Protein AF-A0A9P8LGJ1-F1 (afdb_monomer_lite)

Structure (mmCIF, N/CA/C/O backbone):
data_AF-A0A9P8LGJ1-F1
#
_entry.id   AF-A0A9P8LGJ1-F1
#
loop_
_atom_site.group_PDB
_atom_site.id
_atom_site.type_symbol
_atom_site.label_atom_id
_atom_site.label_alt_id
_atom_site.label_comp_id
_atom_site.label_asym_id
_atom_site.label_entity_id
_atom_site.label_seq_id
_atom_site.pdbx_PDB_ins_code
_atom_site.Cartn_x
_atom_site.Cartn_y
_atom_site.Cartn_z
_atom_site.occupancy
_atom_site.B_iso_or_equiv
_atom_site.auth_seq_id
_atom_site.auth_comp_id
_atom_site.auth_asym_id
_atom_site.auth_atom_id
_atom_site.pdbx_PDB_model_num
ATOM 1 N N . MET A 1 1 ? -32.729 11.083 43.109 1.00 56.16 1 MET A N 1
ATOM 2 C CA . MET A 1 1 ? -32.503 12.113 44.144 1.00 56.16 1 MET A CA 1
ATOM 3 C C . MET A 1 1 ? -31.009 12.171 44.414 1.00 56.16 1 MET A C 1
ATOM 5 O O . MET A 1 1 ? -30.389 11.115 44.307 1.00 56.16 1 MET A O 1
ATOM 9 N N . PRO A 1 2 ? -30.418 13.355 44.645 1.00 62.69 2 PRO A N 1
ATOM 10 C CA . PRO A 1 2 ? -29.043 13.427 45.129 1.00 62.69 2 PRO A CA 1
ATOM 11 C C . PRO A 1 2 ? -28.948 12.676 46.472 1.00 62.69 2 PRO A C 1
ATOM 13 O O . PRO A 1 2 ? -29.918 12.701 47.227 1.00 62.69 2 PRO A O 1
ATOM 16 N N . PRO A 1 3 ? -27.856 11.944 46.727 1.00 67.88 3 PRO A N 1
ATOM 17 C CA . PRO A 1 3 ? -27.675 11.202 47.971 1.00 67.88 3 PRO A CA 1
ATOM 18 C C . PRO A 1 3 ? -27.427 12.154 49.147 1.00 67.88 3 PRO A C 1
ATOM 20 O O . PRO A 1 3 ? -26.804 13.198 48.972 1.00 67.88 3 PRO A O 1
ATOM 23 N N . ASP A 1 4 ? -27.859 11.754 50.343 1.00 67.69 4 ASP A N 1
ATOM 24 C CA . ASP A 1 4 ? -27.728 12.561 51.568 1.00 67.69 4 ASP A CA 1
ATOM 25 C C . ASP A 1 4 ? -26.281 12.648 52.094 1.00 67.69 4 ASP A C 1
ATOM 27 O O . ASP A 1 4 ? -25.963 13.516 52.902 1.00 67.69 4 ASP A O 1
ATOM 31 N N . ALA A 1 5 ? -25.385 11.768 51.629 1.00 66.06 5 ALA A N 1
ATOM 32 C CA . ALA A 1 5 ? -23.971 11.756 51.995 1.00 66.06 5 ALA A CA 1
ATOM 33 C C . ALA A 1 5 ? -23.078 11.557 50.761 1.00 66.06 5 ALA A C 1
ATOM 35 O O . ALA A 1 5 ? -23.290 10.644 49.954 1.00 66.06 5 ALA A O 1
ATOM 36 N N . PHE A 1 6 ? -22.050 12.396 50.624 1.00 67.62 6 PHE A N 1
ATOM 37 C CA . PHE A 1 6 ? -21.051 12.269 49.568 1.00 67.62 6 PHE A CA 1
ATOM 38 C C . PHE A 1 6 ? -19.972 11.258 49.961 1.00 67.62 6 PHE A C 1
ATOM 40 O O . PHE A 1 6 ? -19.370 11.355 51.028 1.00 67.62 6 PHE A O 1
ATOM 47 N N . ASN A 1 7 ? -19.706 10.293 49.079 1.00 69.88 7 ASN A N 1
ATOM 48 C CA . ASN A 1 7 ? -18.608 9.347 49.232 1.00 69.88 7 ASN A CA 1
ATOM 49 C C . ASN A 1 7 ? -17.509 9.699 48.213 1.00 69.88 7 ASN A C 1
ATOM 51 O O . ASN A 1 7 ? -17.777 9.617 47.016 1.00 69.88 7 ASN A O 1
ATOM 55 N N . PRO A 1 8 ? -16.276 10.027 48.641 1.00 66.12 8 PRO A N 1
ATOM 56 C CA . PRO A 1 8 ? -15.195 10.422 47.734 1.00 66.12 8 PRO A CA 1
ATOM 57 C C . PRO A 1 8 ? -14.744 9.318 46.760 1.00 66.12 8 PRO A C 1
ATOM 59 O O . PRO A 1 8 ? -14.075 9.619 45.776 1.00 66.12 8 PRO A O 1
ATOM 62 N N . PHE A 1 9 ? -15.128 8.056 46.988 1.00 69.00 9 PHE A N 1
ATOM 63 C CA . PHE A 1 9 ? -14.873 6.937 46.072 1.00 69.00 9 PHE A CA 1
ATOM 64 C C . PHE A 1 9 ? -16.001 6.696 45.055 1.00 69.00 9 PHE A C 1
ATOM 66 O O . PHE A 1 9 ? -15.834 5.882 44.149 1.00 69.00 9 PHE A O 1
ATOM 73 N N . HIS A 1 10 ? -17.142 7.387 45.176 1.00 71.44 10 HIS A N 1
ATOM 74 C CA . HIS A 1 10 ? -18.299 7.206 44.299 1.00 71.44 10 HIS A CA 1
ATOM 75 C C . HIS A 1 10 ? -18.795 8.541 43.739 1.00 71.44 10 HIS A C 1
ATOM 77 O O . HIS A 1 10 ? -19.281 9.404 44.465 1.00 71.44 10 HIS A O 1
ATOM 83 N N . PHE A 1 11 ? -18.752 8.679 42.414 1.00 71.62 11 PHE A N 1
ATOM 84 C CA . PHE A 1 11 ? -19.342 9.823 41.727 1.00 71.62 11 PHE A CA 1
ATOM 85 C C . PHE A 1 11 ? -20.810 9.566 41.396 1.00 71.62 11 PHE A C 1
ATOM 87 O O . PHE A 1 11 ? -21.150 8.593 40.724 1.00 71.62 11 PHE A O 1
ATOM 94 N N . TYR A 1 12 ? -21.676 10.487 41.815 1.00 78.06 12 TYR A N 1
ATOM 95 C CA . TYR A 1 12 ? -23.086 10.473 41.448 1.00 78.06 12 TYR A CA 1
ATOM 96 C C . TYR A 1 12 ? -23.311 11.367 40.234 1.00 78.06 12 TYR A C 1
ATOM 98 O O . TYR A 1 12 ? -23.236 12.596 40.316 1.00 78.06 12 TYR A O 1
ATOM 106 N N . VAL A 1 13 ? -23.591 10.726 39.102 1.00 79.75 13 VAL A N 1
ATOM 107 C CA . VAL A 1 13 ? -23.851 11.381 37.820 1.00 79.75 13 VAL A CA 1
ATOM 108 C C . VAL A 1 13 ? -25.313 11.180 37.449 1.00 79.75 13 VAL A C 1
ATOM 110 O O . VAL A 1 13 ? -25.813 10.057 37.458 1.00 79.75 13 VAL A O 1
ATOM 113 N N . TYR A 1 14 ? -26.007 12.263 37.115 1.00 83.56 14 TYR A N 1
ATOM 114 C CA . TYR A 1 14 ? -27.407 12.239 36.717 1.00 83.56 14 TYR A CA 1
ATOM 115 C C . TYR A 1 14 ? -27.602 12.952 35.382 1.00 83.56 14 TYR A C 1
ATOM 117 O O . TYR A 1 14 ? -27.154 14.075 35.155 1.00 83.56 14 TYR A O 1
ATOM 125 N N . THR A 1 15 ? -28.304 12.281 34.477 1.00 81.31 15 THR A N 1
ATOM 126 C CA . THR A 1 15 ? -28.699 12.825 33.179 1.00 81.31 15 THR A CA 1
ATOM 127 C C . THR A 1 15 ? -30.156 13.263 33.256 1.00 81.31 15 THR A C 1
ATOM 129 O O . THR A 1 15 ? -31.036 12.441 33.509 1.00 81.31 15 THR A O 1
ATOM 132 N N . LYS A 1 16 ? -30.429 14.552 33.046 1.00 82.12 16 LYS A N 1
ATOM 133 C CA . LYS A 1 16 ? -31.798 15.073 32.904 1.00 82.12 16 LYS A CA 1
ATOM 134 C C . LYS A 1 16 ? -32.136 15.175 31.421 1.00 82.12 16 LYS A C 1
ATOM 136 O O . LYS A 1 16 ? -31.328 15.698 30.668 1.00 82.12 16 LYS A O 1
ATOM 141 N N . LEU A 1 17 ? -33.339 14.758 31.020 1.00 79.50 17 LEU A N 1
ATOM 142 C CA . LEU A 1 17 ? -33.816 14.871 29.629 1.00 79.50 17 LEU A CA 1
ATOM 143 C C . LEU A 1 17 ? -33.785 16.311 29.084 1.00 79.50 17 LEU A C 1
ATOM 145 O O . LEU A 1 17 ? -33.636 16.503 27.884 1.00 79.50 17 LEU A O 1
ATOM 149 N N . SER A 1 18 ? -33.905 17.315 29.957 1.00 82.56 18 SER A N 1
ATOM 150 C CA . SER A 1 18 ? -33.848 18.735 29.593 1.00 82.56 18 SER A CA 1
ATOM 151 C C . SER A 1 18 ? -32.430 19.298 29.451 1.00 82.56 18 SER A C 1
ATOM 153 O O . SER A 1 18 ? -32.269 20.405 28.944 1.00 82.56 18 SER A O 1
ATOM 155 N N . SER A 1 19 ? -31.401 18.575 29.904 1.00 80.94 19 SER A N 1
ATOM 156 C CA . SER A 1 19 ? -30.010 19.035 29.888 1.00 80.94 19 SER A CA 1
ATOM 157 C C . SER A 1 19 ? -29.203 18.260 28.856 1.00 80.94 19 SER A C 1
ATOM 159 O O . SER A 1 19 ? -29.208 17.032 28.843 1.00 80.94 19 SER A O 1
ATOM 161 N N . ARG A 1 20 ? -28.438 18.980 28.031 1.00 79.81 20 ARG A N 1
ATOM 162 C CA . ARG A 1 20 ? -27.511 18.377 27.061 1.00 79.81 20 ARG A CA 1
ATOM 163 C C . ARG A 1 20 ? -26.327 17.668 27.733 1.00 79.81 20 ARG A C 1
ATOM 165 O O . ARG A 1 20 ? -25.768 16.745 27.152 1.00 79.81 20 ARG A O 1
ATOM 172 N N . PHE A 1 21 ? -25.947 18.093 28.938 1.00 81.25 21 PHE A N 1
ATOM 173 C CA . PHE A 1 21 ? -24.778 17.583 29.655 1.00 81.25 21 PHE A CA 1
ATOM 174 C C . PHE A 1 21 ? -25.169 16.829 30.933 1.00 81.25 21 PHE A C 1
ATOM 176 O O . PHE A 1 21 ? -26.169 17.192 31.572 1.00 81.25 21 PHE A O 1
ATOM 183 N N . PRO A 1 22 ? -24.390 15.799 31.323 1.00 82.06 22 PRO A N 1
ATOM 184 C CA . PRO A 1 22 ? -24.569 15.131 32.604 1.00 82.06 22 PRO A CA 1
ATOM 185 C C . PRO A 1 22 ? -24.283 16.108 33.748 1.00 82.06 22 PRO A C 1
ATOM 187 O O . PRO A 1 22 ? -23.350 16.905 33.681 1.00 82.06 22 PRO A O 1
ATOM 190 N N . GLN A 1 23 ? -25.090 16.041 34.801 1.00 82.81 23 GLN A N 1
ATOM 191 C CA . GLN A 1 23 ? -24.879 16.803 36.026 1.00 82.81 23 GLN A CA 1
ATOM 192 C C . GLN A 1 23 ? -24.204 15.891 37.055 1.00 82.81 23 GLN A C 1
ATOM 194 O O . GLN A 1 23 ? -24.571 14.724 37.196 1.00 82.81 23 GLN A O 1
ATOM 199 N N . ILE A 1 24 ? -23.194 16.412 37.748 1.00 79.94 24 ILE A N 1
ATOM 200 C CA . ILE A 1 24 ? -22.445 15.686 38.778 1.00 79.94 24 ILE A CA 1
ATOM 201 C C . ILE A 1 24 ? -22.765 16.329 40.118 1.00 79.94 24 ILE A C 1
ATOM 203 O O . ILE A 1 24 ? -22.810 17.552 40.231 1.00 79.94 24 ILE A O 1
ATOM 207 N N . TYR A 1 25 ? -23.023 15.506 41.127 1.00 80.31 25 TYR A N 1
ATOM 208 C CA . TYR A 1 25 ? -23.188 15.983 42.491 1.00 80.31 25 TYR A CA 1
ATOM 209 C C . TYR A 1 25 ? -21.811 16.074 43.159 1.00 80.31 25 TYR A C 1
ATOM 211 O O . TYR A 1 25 ? -21.153 15.051 43.343 1.00 80.31 25 TYR A O 1
ATOM 219 N N . CYS A 1 26 ? -21.377 17.291 43.487 1.00 75.12 26 CYS A N 1
ATOM 220 C CA . CYS A 1 26 ? -20.137 17.566 44.211 1.00 75.12 26 CYS A CA 1
ATOM 221 C C . CYS A 1 26 ? -20.425 18.635 45.281 1.00 75.12 26 CYS A C 1
ATOM 223 O O . CYS A 1 26 ? -20.737 19.765 44.904 1.00 75.12 26 CYS A O 1
ATOM 225 N N . PRO A 1 27 ? -20.388 18.299 46.582 1.00 78.06 27 PRO A N 1
ATOM 226 C CA . PRO A 1 27 ? -20.525 19.272 47.665 1.00 78.06 27 PRO A CA 1
ATOM 227 C C . PRO A 1 27 ? -19.324 20.221 47.724 1.00 78.06 27 PRO A C 1
ATOM 229 O O . PRO A 1 27 ? -18.214 19.832 47.358 1.00 78.06 27 PRO A O 1
ATOM 232 N N . GLU A 1 28 ? -19.530 21.436 48.235 1.00 70.25 28 GLU A N 1
ATOM 233 C CA . GLU A 1 28 ? -18.474 22.454 48.372 1.00 70.25 28 GLU A CA 1
ATOM 234 C C . GLU A 1 28 ? -17.380 22.050 49.380 1.00 70.25 28 GLU A C 1
ATOM 236 O O . GLU A 1 28 ? -16.219 22.407 49.200 1.00 70.25 28 GLU A O 1
ATOM 241 N N . ASP A 1 29 ? -17.712 21.211 50.367 1.00 70.56 29 ASP A N 1
ATOM 242 C CA . ASP A 1 29 ? -16.771 20.715 51.386 1.00 70.56 29 ASP A CA 1
ATOM 243 C C . ASP A 1 29 ? -15.794 19.643 50.862 1.00 70.56 29 ASP A C 1
ATOM 245 O O . ASP A 1 29 ? -14.910 19.173 51.584 1.00 70.56 29 ASP A O 1
ATOM 249 N N . CYS A 1 30 ? -15.938 19.213 49.606 1.00 66.12 30 CYS A N 1
ATOM 250 C CA . CYS A 1 30 ? -15.055 18.221 49.005 1.00 66.12 30 CYS A CA 1
ATOM 251 C C . CYS A 1 30 ? -13.851 18.868 48.329 1.00 66.12 30 CYS A C 1
ATOM 253 O O . CYS A 1 30 ? -13.946 19.417 47.235 1.00 66.12 30 CYS A O 1
ATOM 255 N N . ALA A 1 31 ? -12.674 18.687 48.928 1.00 71.50 31 ALA A N 1
ATOM 256 C CA . ALA A 1 31 ? -11.377 19.061 48.361 1.00 71.50 31 ALA A CA 1
ATOM 257 C C . ALA A 1 31 ? -10.931 18.143 47.194 1.00 71.50 31 ALA A C 1
ATOM 259 O O . ALA A 1 31 ? -9.773 17.732 47.120 1.00 71.50 31 ALA A O 1
ATOM 260 N N . VAL A 1 32 ? -11.844 17.779 46.286 1.00 73.19 32 VAL A N 1
ATOM 261 C CA . VAL A 1 32 ? -11.567 16.919 45.126 1.00 73.19 32 VAL A CA 1
ATOM 262 C C . VAL A 1 32 ? -11.715 17.730 43.845 1.00 73.19 32 VAL A C 1
ATOM 264 O O . VAL A 1 32 ? -12.787 18.235 43.528 1.00 73.19 32 VAL A O 1
ATOM 267 N N . THR A 1 33 ? -10.643 17.820 43.060 1.00 77.25 33 THR A N 1
ATOM 268 C CA . THR A 1 33 ? -10.699 18.415 41.721 1.00 77.25 33 THR A CA 1
ATOM 269 C C . THR A 1 33 ? -11.208 17.384 40.717 1.00 77.25 33 THR A C 1
ATOM 271 O O . THR A 1 33 ? -10.538 16.388 40.443 1.00 77.25 33 THR A O 1
ATOM 274 N N . VAL A 1 34 ? -12.387 17.630 40.145 1.00 76.38 34 VAL A N 1
ATOM 275 C CA . VAL A 1 34 ? -13.000 16.765 39.129 1.00 76.38 34 VAL A CA 1
ATOM 276 C C . VAL A 1 34 ? -12.883 17.429 37.763 1.00 76.38 34 VAL A C 1
ATOM 278 O O . VAL A 1 34 ? -13.367 18.540 37.564 1.00 76.38 34 VAL A O 1
ATOM 281 N N . GLN A 1 35 ? -12.275 16.734 36.801 1.00 82.12 35 GLN A N 1
ATOM 282 C CA . GLN A 1 35 ? -12.248 17.156 35.403 1.00 82.12 35 GLN A CA 1
ATOM 283 C C . GLN A 1 35 ? -13.170 16.254 34.586 1.00 82.12 35 GLN A C 1
ATOM 285 O O . GLN A 1 35 ? -12.973 15.041 34.523 1.00 82.12 35 GLN A O 1
ATOM 290 N N . VAL A 1 36 ? -14.171 16.851 33.944 1.00 81.44 36 VAL A N 1
ATOM 291 C CA . VAL A 1 36 ? -15.096 16.135 33.062 1.00 81.44 36 VAL A CA 1
ATOM 292 C C . VAL A 1 36 ? -14.676 16.376 31.624 1.00 81.44 36 VAL A C 1
ATOM 294 O O . VAL A 1 36 ? -14.717 17.505 31.140 1.00 81.44 36 VAL A O 1
ATOM 297 N N . ILE A 1 37 ? -14.286 15.308 30.937 1.00 84.25 37 ILE A N 1
ATOM 298 C CA . ILE A 1 37 ? -13.945 15.354 29.517 1.00 84.25 37 ILE A CA 1
ATOM 299 C C . ILE A 1 37 ? -15.106 14.728 28.754 1.00 84.25 37 ILE A C 1
ATOM 301 O O . ILE A 1 37 ? -15.383 13.537 28.885 1.00 84.25 37 ILE A O 1
ATOM 305 N N . THR A 1 38 ? -15.801 15.549 27.974 1.00 86.19 38 THR A N 1
ATOM 306 C CA . THR A 1 38 ? -16.817 15.071 27.033 1.00 86.19 38 THR A CA 1
ATOM 307 C C . THR A 1 38 ? -16.179 14.896 25.663 1.00 86.19 38 THR A C 1
ATOM 309 O O . THR A 1 38 ? -15.292 15.658 25.284 1.00 86.19 38 THR A O 1
ATOM 312 N N . TYR A 1 39 ? -16.593 13.861 24.940 1.00 88.12 39 TYR A N 1
ATOM 313 C CA . TYR A 1 39 ? -16.067 13.552 23.618 1.00 88.12 39 TYR A CA 1
ATOM 314 C C . TYR A 1 39 ? -17.183 13.039 22.715 1.00 88.12 39 TYR A C 1
ATOM 316 O O . TYR A 1 39 ? -18.109 12.359 23.168 1.00 88.12 39 TYR A O 1
ATOM 324 N N . ASP A 1 40 ? -17.059 13.330 21.424 1.00 89.00 40 ASP A N 1
ATOM 325 C CA . ASP A 1 40 ? -17.870 12.679 20.406 1.00 89.00 40 ASP A CA 1
ATOM 326 C C . ASP A 1 40 ? -17.324 11.276 20.154 1.00 89.00 40 ASP A C 1
ATOM 328 O O . ASP A 1 40 ? -16.117 11.067 20.010 1.00 89.00 40 ASP A O 1
ATOM 332 N N . ARG A 1 41 ? -18.222 10.287 20.137 1.00 89.88 41 ARG A N 1
ATOM 333 C CA . ARG A 1 41 ? -17.834 8.880 20.007 1.00 89.88 41 ARG A CA 1
ATOM 334 C C . ARG A 1 41 ? -17.161 8.653 18.648 1.00 89.88 41 ARG A C 1
ATOM 336 O O . ARG A 1 41 ? -17.805 8.904 17.626 1.00 89.88 41 ARG A O 1
ATOM 343 N N . PRO A 1 42 ? -15.915 8.149 18.615 1.00 90.62 42 PRO A N 1
ATOM 344 C CA . PRO A 1 42 ? -15.220 7.887 17.363 1.00 90.62 42 PRO A CA 1
ATOM 345 C C . PRO A 1 42 ? -15.943 6.793 16.573 1.00 90.62 42 PRO A C 1
ATOM 347 O O . PRO A 1 42 ? -16.347 5.769 17.128 1.00 90.62 42 PRO A O 1
ATOM 350 N N . HIS A 1 43 ? -16.125 7.017 15.272 1.00 88.69 43 HIS A N 1
ATOM 351 C CA . HIS A 1 43 ? -16.784 6.059 14.393 1.00 88.69 43 HIS A CA 1
ATOM 352 C C . HIS A 1 43 ? -15.754 5.178 13.653 1.00 88.69 43 HIS A C 1
ATOM 354 O O . HIS A 1 43 ? -15.080 5.668 12.737 1.00 88.69 43 HIS A O 1
ATOM 360 N N . PRO A 1 44 ? -15.668 3.867 13.949 1.00 84.00 44 PRO A N 1
ATOM 361 C CA . PRO A 1 44 ? -14.628 2.992 13.400 1.00 84.00 44 PRO A CA 1
ATOM 362 C C . PRO A 1 44 ? -14.745 2.798 11.883 1.00 84.00 44 PRO A C 1
ATOM 364 O O . PRO A 1 44 ? -13.732 2.803 11.187 1.00 84.00 44 PRO A O 1
ATOM 367 N N . THR A 1 45 ? -15.963 2.752 11.327 1.00 82.69 45 THR A N 1
ATOM 368 C CA . THR A 1 45 ? -16.144 2.630 9.863 1.00 82.69 45 THR A CA 1
ATOM 369 C C . THR A 1 45 ? -15.657 3.857 9.085 1.00 82.69 45 THR A C 1
ATOM 371 O O . THR A 1 45 ? -15.424 3.769 7.884 1.00 82.69 45 THR A O 1
ATOM 374 N N . LYS A 1 46 ? -15.511 5.009 9.755 1.00 84.31 46 LYS A N 1
ATOM 375 C CA . LYS A 1 46 ? -14.921 6.230 9.190 1.00 84.31 46 LYS A CA 1
ATOM 376 C C . LYS A 1 46 ? -13.431 6.354 9.534 1.00 84.31 46 LYS A C 1
ATOM 378 O O . LYS A 1 46 ? -12.853 7.410 9.312 1.00 84.31 46 LYS A O 1
ATOM 383 N N . MET A 1 47 ? -12.831 5.306 10.109 1.00 80.69 47 MET A N 1
ATOM 384 C CA . MET A 1 47 ? -11.447 5.269 10.601 1.00 80.69 47 MET A CA 1
ATOM 385 C C . MET A 1 47 ? -11.127 6.379 11.606 1.00 80.69 47 MET A C 1
ATOM 387 O O . MET A 1 47 ? -9.993 6.843 11.690 1.00 80.69 47 MET A O 1
ATOM 391 N N . GLN A 1 48 ? -12.127 6.815 12.372 1.00 86.44 48 GLN A N 1
ATOM 392 C CA . GLN A 1 48 ? -11.926 7.783 13.442 1.00 86.44 48 GLN A CA 1
ATOM 393 C C . GLN A 1 48 ? -11.459 7.053 14.694 1.00 86.44 48 GLN A C 1
ATOM 395 O O . GLN A 1 48 ? -12.086 6.079 15.109 1.0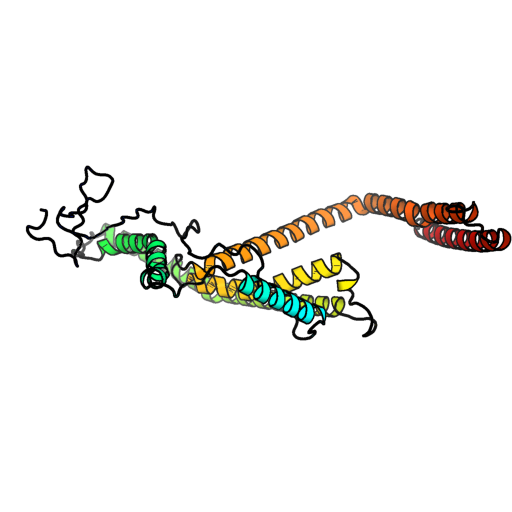0 86.44 48 GLN A O 1
ATOM 400 N N . TYR A 1 49 ? -10.384 7.544 15.304 1.00 86.06 49 TYR A N 1
ATOM 401 C CA . TYR A 1 49 ? -9.882 7.040 16.572 1.00 86.06 49 TYR A CA 1
ATOM 402 C C . TYR A 1 49 ? -9.053 8.092 17.305 1.00 86.06 49 TYR A C 1
ATOM 404 O O . TYR A 1 49 ? -8.519 9.018 16.696 1.00 86.06 49 TYR A O 1
ATOM 412 N N . MET A 1 50 ? -8.927 7.929 18.617 1.00 87.62 50 MET A N 1
ATOM 413 C CA . MET A 1 50 ? -8.040 8.723 19.460 1.00 87.62 50 MET A CA 1
ATOM 414 C C . MET A 1 50 ? -6.783 7.916 19.805 1.00 87.62 50 MET A C 1
ATOM 416 O O . MET A 1 50 ? -6.860 6.720 20.096 1.00 87.62 50 MET A O 1
ATOM 420 N N . SER A 1 51 ? -5.618 8.563 19.765 1.00 85.06 51 SER A N 1
ATOM 421 C CA . SER A 1 51 ? -4.308 7.952 20.021 1.00 85.06 51 SER A CA 1
ATOM 422 C C . SER A 1 51 ? -3.383 8.951 20.710 1.00 85.06 51 SER A C 1
ATOM 424 O O . SER A 1 51 ? -3.470 10.148 20.453 1.00 85.06 51 SER A O 1
ATOM 426 N N . LEU A 1 52 ? -2.486 8.448 21.562 1.00 84.19 52 LEU A N 1
ATOM 427 C CA . LEU A 1 52 ? -1.412 9.243 22.177 1.00 84.19 52 LEU A CA 1
ATOM 428 C C . LEU A 1 52 ? -0.278 9.525 21.204 1.00 84.19 52 LEU A C 1
ATOM 430 O O . LEU A 1 52 ? 0.375 10.559 21.285 1.00 84.19 52 LEU A O 1
ATOM 434 N N . ASN A 1 53 ? -0.063 8.593 20.281 1.00 79.94 53 ASN A N 1
ATOM 435 C CA . ASN A 1 53 ? 0.980 8.700 19.285 1.00 79.94 53 ASN A CA 1
ATOM 436 C C . ASN A 1 53 ? 0.389 9.269 17.994 1.00 79.94 53 ASN A C 1
ATOM 438 O O . ASN A 1 53 ? -0.696 8.825 17.583 1.00 79.94 53 ASN A O 1
ATOM 442 N N . PRO A 1 54 ? 1.089 10.209 17.336 1.00 76.00 54 PRO A N 1
ATOM 443 C CA . PRO A 1 54 ? 0.680 10.702 16.033 1.00 76.00 54 PRO A CA 1
ATOM 444 C C . PRO A 1 54 ? 0.636 9.554 15.019 1.00 76.00 54 PRO A C 1
ATOM 446 O O . PRO A 1 54 ? 1.363 8.563 15.129 1.00 76.00 54 PRO A O 1
ATOM 449 N N . ILE A 1 55 ? -0.220 9.693 14.007 1.00 69.12 55 ILE A N 1
ATOM 450 C CA . ILE A 1 55 ? -0.289 8.728 12.910 1.00 69.12 55 ILE A CA 1
ATOM 451 C C . ILE A 1 55 ? 1.033 8.797 12.146 1.00 69.12 55 ILE A C 1
ATOM 453 O O . ILE A 1 55 ? 1.334 9.800 11.501 1.00 69.12 55 ILE A O 1
ATOM 457 N N . ALA A 1 56 ? 1.825 7.728 12.204 1.00 62.25 56 ALA A N 1
ATOM 458 C CA . ALA A 1 56 ? 3.040 7.610 11.411 1.00 62.25 56 ALA A CA 1
ATOM 459 C C . ALA A 1 56 ? 2.671 7.383 9.932 1.00 62.25 56 ALA A C 1
ATOM 461 O O . ALA A 1 56 ? 2.612 6.245 9.460 1.00 62.25 56 ALA A O 1
ATOM 462 N N . LEU A 1 57 ? 2.376 8.467 9.206 1.00 54.66 57 LEU A N 1
ATOM 463 C CA . LEU A 1 57 ? 2.168 8.440 7.752 1.00 54.66 57 LEU A CA 1
ATOM 464 C C . LEU A 1 57 ? 3.471 8.225 6.981 1.00 54.66 57 LEU A C 1
ATOM 466 O O . LEU A 1 57 ? 3.441 7.665 5.889 1.00 54.66 57 LEU A O 1
ATOM 470 N N . ALA A 1 58 ? 4.604 8.645 7.546 1.00 52.59 58 ALA A N 1
ATOM 471 C CA . ALA A 1 58 ? 5.902 8.354 6.963 1.00 52.59 58 ALA A CA 1
ATOM 472 C C . ALA A 1 58 ? 6.131 6.834 6.929 1.00 52.59 58 ALA A C 1
ATOM 474 O O . ALA A 1 58 ? 5.744 6.115 7.860 1.00 52.59 58 ALA A O 1
ATOM 475 N N . LEU A 1 59 ? 6.777 6.367 5.857 1.00 50.62 59 LEU A N 1
ATOM 476 C CA . LEU A 1 59 ? 7.306 5.013 5.658 1.00 50.62 59 LEU A CA 1
ATOM 477 C C . LEU A 1 59 ? 8.438 4.714 6.668 1.00 50.62 59 LEU A C 1
ATOM 479 O O . LEU A 1 59 ? 9.530 4.325 6.294 1.00 50.62 59 LEU A O 1
ATOM 483 N N . GLY A 1 60 ? 8.214 4.953 7.958 1.00 48.66 60 GLY A N 1
ATOM 484 C CA . GLY A 1 60 ? 9.209 4.746 9.002 1.00 48.66 60 GLY A CA 1
ATOM 485 C C . GLY A 1 60 ? 9.343 3.267 9.357 1.00 48.66 60 GLY A C 1
ATOM 486 O O . GLY A 1 60 ? 8.344 2.601 9.650 1.00 48.66 60 GLY A O 1
ATOM 487 N N . ASP A 1 61 ? 10.589 2.797 9.325 1.00 44.00 61 ASP A N 1
ATOM 488 C CA . ASP A 1 61 ? 11.164 1.548 9.846 1.00 44.00 61 ASP A CA 1
ATOM 489 C C . ASP A 1 61 ? 10.767 0.214 9.202 1.00 44.00 61 ASP A C 1
ATOM 491 O O . ASP A 1 61 ? 11.561 -0.722 9.243 1.00 44.00 61 ASP A O 1
ATOM 495 N N . LYS A 1 62 ? 9.592 0.074 8.574 1.00 45.06 62 LYS A N 1
ATOM 496 C CA . LYS A 1 62 ? 9.257 -1.177 7.851 1.00 45.06 62 LYS A CA 1
ATOM 497 C C . LYS A 1 62 ? 9.673 -1.168 6.378 1.00 45.06 62 LYS A C 1
ATOM 499 O O . LYS A 1 62 ? 9.848 -2.241 5.811 1.00 45.06 62 LYS A O 1
ATOM 504 N N . ALA A 1 63 ? 9.839 0.011 5.775 1.00 40.91 63 ALA A N 1
ATOM 505 C CA . ALA A 1 63 ? 10.427 0.147 4.441 1.00 40.91 63 ALA A CA 1
ATOM 506 C C . ALA A 1 63 ? 11.953 -0.073 4.473 1.00 40.91 63 ALA A C 1
ATOM 508 O O . ALA A 1 63 ? 12.473 -0.712 3.570 1.00 40.91 63 ALA A O 1
ATOM 509 N N . ASP A 1 64 ? 12.629 0.292 5.570 1.00 42.28 64 ASP A N 1
ATOM 510 C CA . ASP A 1 64 ? 14.049 -0.036 5.812 1.00 42.28 64 ASP A CA 1
ATOM 511 C C . ASP A 1 64 ? 14.312 -1.553 5.895 1.00 42.28 64 ASP A C 1
ATOM 513 O O . ASP A 1 64 ? 15.439 -2.002 5.693 1.00 42.28 64 ASP A O 1
ATOM 517 N N . ILE A 1 65 ? 13.286 -2.354 6.216 1.00 44.50 65 ILE A N 1
ATOM 518 C CA . ILE A 1 65 ? 13.333 -3.827 6.142 1.00 44.50 65 ILE A CA 1
ATOM 519 C C . ILE A 1 65 ? 13.089 -4.301 4.699 1.00 44.50 65 ILE A C 1
ATOM 521 O O . ILE A 1 65 ? 13.556 -5.366 4.314 1.00 44.50 65 ILE A O 1
ATOM 525 N N . LEU A 1 66 ? 12.356 -3.518 3.905 1.00 45.91 66 LEU A N 1
ATOM 526 C CA . LEU A 1 66 ? 12.000 -3.815 2.519 1.00 45.91 66 LEU A CA 1
ATOM 527 C C . LEU A 1 66 ? 13.180 -3.603 1.560 1.00 45.91 66 LEU A C 1
ATOM 529 O O . LEU A 1 66 ? 13.374 -4.429 0.678 1.00 45.91 66 LEU A O 1
ATOM 533 N N . GLU A 1 67 ? 13.990 -2.563 1.790 1.00 43.25 67 GLU A N 1
ATOM 534 C CA . GLU A 1 67 ? 15.237 -2.307 1.047 1.00 43.25 67 GLU A CA 1
ATOM 535 C C . GLU A 1 67 ? 16.333 -3.346 1.329 1.00 43.25 67 GLU A C 1
ATOM 537 O O . GLU A 1 67 ? 17.297 -3.456 0.573 1.00 43.25 67 GLU A O 1
ATOM 542 N N . LYS A 1 68 ? 16.204 -4.134 2.403 1.00 43.47 68 LYS A N 1
ATOM 543 C CA . LYS A 1 68 ? 17.242 -5.077 2.831 1.00 43.47 68 LYS A CA 1
ATOM 544 C C . LYS A 1 68 ? 16.873 -6.501 2.474 1.00 43.47 68 LYS A C 1
ATOM 546 O O . LYS A 1 68 ? 16.383 -7.279 3.294 1.00 43.47 68 LYS A O 1
ATOM 551 N N . GLY A 1 69 ? 17.196 -6.861 1.235 1.00 40.19 69 GLY A N 1
ATOM 552 C CA . GLY A 1 69 ? 17.476 -8.250 0.893 1.00 40.19 69 GLY A CA 1
ATOM 553 C C . GLY A 1 69 ? 18.541 -8.837 1.842 1.00 40.19 69 GLY A C 1
ATOM 554 O O . GLY A 1 69 ? 19.362 -8.097 2.389 1.00 40.19 69 GLY A O 1
ATOM 555 N N . PRO A 1 70 ? 18.562 -10.162 2.071 1.00 38.44 70 PRO A N 1
ATOM 556 C CA . PRO A 1 70 ? 19.406 -10.808 3.083 1.00 38.44 70 PRO A CA 1
ATOM 557 C C . PRO A 1 70 ? 20.904 -10.883 2.699 1.00 38.44 70 PRO A C 1
ATOM 559 O O . PRO A 1 70 ? 21.563 -11.871 3.016 1.00 38.44 70 PRO A O 1
ATOM 562 N N . GLY A 1 71 ? 21.455 -9.880 2.003 1.00 44.53 71 GLY A N 1
ATOM 563 C CA . GLY A 1 71 ? 22.724 -10.021 1.279 1.00 44.53 71 GLY A CA 1
ATOM 564 C C . GLY A 1 71 ? 23.700 -8.841 1.235 1.00 44.53 71 GLY A C 1
ATOM 565 O O . GLY A 1 71 ? 24.844 -9.082 0.862 1.00 44.53 71 GLY A O 1
ATOM 566 N N . SER A 1 72 ? 23.355 -7.612 1.631 1.00 43.56 72 SER A N 1
ATOM 567 C CA . SER A 1 72 ? 24.354 -6.530 1.711 1.00 43.56 72 SER A CA 1
ATOM 568 C C . SER A 1 72 ? 24.106 -5.622 2.908 1.00 43.56 72 SER A C 1
ATOM 570 O O . SER A 1 72 ? 23.199 -4.799 2.935 1.00 43.56 72 SER A O 1
ATOM 572 N N . VAL A 1 73 ? 24.936 -5.783 3.937 1.00 48.62 73 VAL A N 1
ATOM 573 C CA . VAL A 1 73 ? 25.115 -4.748 4.955 1.00 48.62 73 VAL A CA 1
ATOM 574 C C . VAL A 1 73 ? 26.020 -3.694 4.323 1.00 48.62 73 VAL A C 1
ATOM 576 O O . VAL A 1 73 ? 27.243 -3.814 4.378 1.00 48.62 73 VAL A O 1
ATOM 579 N N . ASP A 1 74 ? 25.423 -2.719 3.643 1.00 58.69 74 ASP A N 1
ATOM 580 C CA . ASP A 1 74 ? 26.172 -1.638 3.005 1.00 58.69 74 ASP A CA 1
ATOM 581 C C . ASP A 1 74 ? 26.803 -0.723 4.068 1.00 58.69 74 ASP A C 1
ATOM 583 O O . ASP A 1 74 ? 26.219 -0.428 5.115 1.00 58.69 74 ASP A O 1
ATOM 587 N N . ALA A 1 75 ? 28.031 -0.263 3.811 1.00 58.28 75 ALA A N 1
ATOM 588 C CA . ALA A 1 75 ? 28.781 0.627 4.705 1.00 58.28 75 ALA A CA 1
ATOM 589 C C . ALA A 1 75 ? 28.020 1.933 5.024 1.00 58.28 75 ALA A C 1
ATOM 591 O O . ALA A 1 75 ? 28.177 2.504 6.107 1.00 58.28 75 ALA A O 1
ATOM 592 N N . GLU A 1 76 ? 27.143 2.360 4.114 1.00 57.84 76 GLU A N 1
ATOM 593 C CA . GLU A 1 76 ? 26.247 3.505 4.279 1.00 57.84 76 GLU A CA 1
ATOM 594 C C . GLU A 1 76 ? 25.209 3.281 5.386 1.00 57.84 76 GLU A C 1
ATOM 596 O O . GLU A 1 76 ? 24.930 4.196 6.161 1.00 57.84 76 GLU A O 1
ATOM 601 N N . GLU A 1 77 ? 24.711 2.051 5.561 1.00 63.16 77 GLU A N 1
ATOM 602 C CA . GLU A 1 77 ? 23.778 1.716 6.640 1.00 63.16 77 GLU A CA 1
ATOM 603 C C . GLU A 1 77 ? 24.455 1.841 8.009 1.00 63.16 77 GLU A C 1
ATOM 605 O O . GLU A 1 77 ? 23.879 2.367 8.967 1.00 63.16 77 GLU A O 1
ATOM 610 N N . ILE A 1 78 ? 25.699 1.370 8.113 1.00 71.19 78 ILE A N 1
ATOM 611 C CA . ILE A 1 78 ? 26.493 1.477 9.341 1.00 71.19 78 ILE A CA 1
ATOM 612 C C . ILE A 1 78 ? 26.734 2.956 9.666 1.00 71.19 78 ILE A C 1
ATOM 614 O O . ILE A 1 78 ? 26.576 3.372 10.819 1.00 71.19 78 ILE A O 1
ATOM 618 N N . GLN A 1 79 ? 27.050 3.768 8.654 1.00 75.31 79 GLN A N 1
ATOM 619 C CA . GLN A 1 79 ? 27.250 5.206 8.804 1.00 75.31 79 GLN A CA 1
ATOM 620 C C . GLN A 1 79 ? 25.961 5.932 9.207 1.00 75.31 79 GLN A C 1
ATOM 622 O O . GLN A 1 79 ? 25.990 6.812 10.073 1.00 75.31 79 GLN A O 1
ATOM 627 N N . GLU A 1 80 ? 24.815 5.556 8.642 1.00 76.69 80 GLU A N 1
ATOM 628 C CA . GLU A 1 80 ? 23.534 6.157 8.989 1.00 76.69 80 GLU A CA 1
ATOM 629 C C . GLU A 1 80 ? 23.084 5.762 10.399 1.00 76.69 80 GLU A C 1
ATOM 631 O O . GLU A 1 80 ? 22.648 6.622 11.169 1.00 76.69 80 GLU A O 1
ATOM 636 N N . ARG A 1 81 ? 23.273 4.496 10.796 1.00 80.19 81 ARG A N 1
ATOM 637 C CA . ARG A 1 81 ? 23.067 4.043 12.181 1.00 80.19 81 ARG A CA 1
ATOM 638 C C . ARG A 1 81 ? 23.951 4.824 13.149 1.00 80.19 81 ARG A C 1
ATOM 640 O O . ARG A 1 81 ? 23.459 5.279 14.181 1.00 80.19 81 ARG A O 1
ATOM 647 N N . TYR A 1 82 ? 25.219 5.050 12.802 1.00 83.56 82 TYR A N 1
ATOM 648 C CA . TYR A 1 82 ? 26.134 5.862 13.605 1.00 83.56 82 TYR A CA 1
ATOM 649 C C . TYR A 1 82 ? 25.677 7.328 13.690 1.00 83.56 82 TYR A C 1
ATOM 651 O O . TYR A 1 82 ? 25.686 7.927 14.767 1.00 83.56 82 TYR A O 1
ATOM 659 N N . ARG A 1 83 ? 25.195 7.908 12.582 1.00 86.25 83 ARG A N 1
ATOM 660 C CA . ARG A 1 83 ? 24.629 9.267 12.551 1.00 86.25 83 ARG A CA 1
ATOM 661 C C . ARG A 1 83 ? 23.376 9.375 13.419 1.00 86.25 83 ARG A C 1
ATOM 663 O O . ARG A 1 83 ? 23.272 10.322 14.197 1.00 86.25 83 ARG A O 1
ATOM 670 N N . LYS A 1 84 ? 22.449 8.416 13.306 1.00 84.06 84 LYS A N 1
ATOM 671 C CA . LYS A 1 84 ? 21.229 8.323 14.125 1.00 84.06 84 LYS A CA 1
ATOM 672 C C . LYS A 1 84 ? 21.596 8.195 15.607 1.00 84.06 84 LYS A C 1
ATOM 674 O O . LYS A 1 84 ? 21.077 8.962 16.411 1.00 84.06 84 LYS A O 1
ATOM 679 N N . ALA A 1 85 ? 22.552 7.332 15.960 1.00 86.94 85 ALA A N 1
ATOM 680 C CA . ALA A 1 85 ? 23.049 7.190 17.330 1.00 86.94 85 ALA A CA 1
ATOM 681 C C . ALA A 1 85 ? 23.637 8.505 17.874 1.00 86.94 85 ALA A C 1
ATOM 683 O O . ALA A 1 85 ? 23.259 8.950 18.954 1.00 86.94 85 ALA A O 1
ATOM 684 N N . LYS A 1 86 ? 24.464 9.199 17.083 1.00 89.06 86 LYS A N 1
ATOM 685 C CA . LYS A 1 86 ? 25.027 10.508 17.447 1.00 89.06 86 LYS A CA 1
ATOM 686 C C . LYS A 1 86 ? 23.951 11.585 17.623 1.00 89.06 86 LYS A C 1
ATOM 688 O O . LYS A 1 86 ? 24.073 12.437 18.501 1.00 89.06 86 LYS A O 1
ATOM 693 N N . LEU A 1 87 ? 22.897 11.562 16.803 1.00 85.69 87 LEU A N 1
ATOM 694 C CA . LEU A 1 87 ? 21.742 12.453 16.949 1.00 85.69 87 LEU A CA 1
ATOM 695 C C . LEU A 1 87 ? 20.959 12.157 18.227 1.00 85.69 87 LEU A C 1
ATOM 697 O O . LEU A 1 87 ? 20.580 13.092 18.923 1.00 85.69 87 LEU A O 1
ATOM 701 N N . VAL A 1 88 ? 20.750 10.880 18.547 1.00 83.44 88 VAL A N 1
ATOM 702 C CA . VAL A 1 88 ? 20.112 10.445 19.794 1.00 83.44 88 VAL A CA 1
ATOM 703 C C . VAL A 1 88 ? 20.939 10.890 20.997 1.00 83.44 88 VAL A C 1
ATOM 705 O O . VAL A 1 88 ? 20.381 11.429 21.946 1.00 83.44 88 VAL A O 1
ATOM 708 N N . ASP A 1 89 ? 22.262 10.754 20.950 1.00 85.81 89 ASP A N 1
ATOM 709 C CA . ASP A 1 89 ? 23.136 11.218 22.028 1.00 85.81 89 ASP A CA 1
ATOM 710 C C . ASP A 1 89 ? 23.136 12.745 22.155 1.00 85.81 89 ASP A C 1
ATOM 712 O O . ASP A 1 89 ? 23.078 13.272 23.264 1.00 85.81 89 ASP A O 1
ATOM 716 N N . LYS A 1 90 ? 23.080 13.480 21.038 1.00 84.81 90 LYS A N 1
ATOM 717 C CA . LYS A 1 90 ? 22.883 14.936 21.063 1.00 84.81 90 LYS A CA 1
ATOM 718 C C . LYS A 1 90 ? 21.511 15.319 21.630 1.00 84.81 90 LYS A C 1
ATOM 720 O O . LYS A 1 90 ? 21.417 16.263 22.403 1.00 84.81 90 LYS A O 1
ATOM 725 N N . LEU A 1 91 ? 20.453 14.582 21.291 1.00 77.69 91 LEU A N 1
ATOM 726 C CA . LEU A 1 91 ? 19.115 14.777 21.853 1.00 77.69 91 LEU A CA 1
ATOM 727 C C . LEU A 1 91 ? 19.101 14.515 23.359 1.00 77.69 91 LEU A C 1
ATOM 729 O O . LEU A 1 91 ? 18.501 15.305 24.079 1.00 77.69 91 LEU A O 1
ATOM 733 N N . LYS A 1 92 ? 19.809 13.489 23.853 1.00 75.25 92 LYS A N 1
ATOM 734 C CA . LYS A 1 92 ? 19.979 13.231 25.296 1.00 75.25 92 LYS A CA 1
ATOM 735 C C . LYS A 1 92 ? 20.595 14.429 26.021 1.00 75.25 92 LYS A C 1
ATOM 737 O O . LYS A 1 92 ? 20.118 14.786 27.091 1.00 75.25 92 LYS A O 1
ATOM 742 N N . LEU A 1 93 ? 21.586 15.092 25.416 1.00 79.38 93 LEU A N 1
ATOM 743 C CA . LEU A 1 93 ? 22.193 16.319 25.964 1.00 79.38 93 LEU A CA 1
ATOM 744 C C . LEU A 1 93 ? 21.214 17.503 26.024 1.00 79.38 93 LEU A C 1
ATOM 746 O O . LEU A 1 93 ? 21.398 18.411 26.829 1.00 79.38 93 LEU A O 1
ATOM 750 N N . HIS A 1 94 ? 20.175 17.491 25.188 1.00 71.75 94 HIS A N 1
ATOM 751 C CA . HIS A 1 94 ? 19.121 18.506 25.144 1.00 71.75 94 HIS A CA 1
ATOM 752 C C . HIS A 1 94 ? 17.791 18.024 25.745 1.00 71.75 94 HIS A C 1
ATOM 754 O O . HIS A 1 94 ? 16.773 18.702 25.600 1.00 71.75 94 HIS A O 1
ATOM 760 N N . THR A 1 95 ? 17.761 16.853 26.389 1.00 60.16 95 THR A N 1
ATOM 761 C CA . THR A 1 95 ? 16.504 16.255 26.836 1.00 60.16 95 THR A CA 1
ATOM 762 C C . THR A 1 95 ? 15.974 16.998 28.054 1.00 60.16 95 THR A C 1
ATOM 764 O O . THR A 1 95 ? 16.543 16.960 29.143 1.00 60.16 95 THR A O 1
ATOM 767 N N . VAL A 1 96 ? 14.834 17.651 27.835 1.00 61.75 96 VAL A N 1
ATOM 768 C CA . VAL A 1 96 ? 13.845 18.017 28.846 1.00 61.75 96 VAL A CA 1
ATOM 769 C C . VAL A 1 96 ? 13.587 16.781 29.703 1.00 61.75 96 VAL A C 1
ATOM 771 O O . VAL A 1 96 ? 13.146 15.763 29.179 1.00 61.75 96 VAL A O 1
ATOM 774 N N . THR A 1 97 ? 13.922 16.862 30.991 1.00 58.03 97 THR A N 1
ATOM 775 C CA . THR A 1 97 ? 13.717 15.837 32.027 1.00 58.03 97 THR A CA 1
ATOM 776 C C . THR A 1 97 ? 12.520 14.933 31.727 1.00 58.03 97 THR A C 1
ATOM 778 O O . THR A 1 97 ? 11.375 15.348 31.890 1.00 58.03 97 THR A O 1
ATOM 781 N N . THR A 1 98 ? 12.774 13.700 31.288 1.00 63.69 98 THR A N 1
ATOM 782 C CA . THR A 1 98 ? 11.730 12.681 31.159 1.00 63.69 98 THR A CA 1
ATOM 783 C C . THR A 1 98 ? 11.328 12.256 32.563 1.00 63.69 98 THR A C 1
ATOM 785 O O . THR A 1 98 ? 12.095 11.577 33.249 1.00 63.69 98 THR A O 1
ATOM 788 N N . HIS A 1 99 ? 10.161 12.700 33.024 1.00 75.81 99 HIS A N 1
ATOM 789 C CA . HIS A 1 99 ? 9.610 12.255 34.297 1.00 75.81 99 HIS A CA 1
ATOM 790 C C . HIS A 1 99 ? 9.192 10.782 34.197 1.00 75.81 99 HIS A C 1
ATOM 792 O O . HIS A 1 99 ? 8.769 10.332 33.128 1.00 75.81 99 HIS A O 1
ATOM 798 N N . PRO A 1 100 ? 9.312 10.000 35.286 1.00 80.50 100 PRO A N 1
ATOM 799 C CA . PRO A 1 100 ? 8.704 8.679 35.322 1.00 80.50 100 PRO A CA 1
ATOM 800 C C . PRO A 1 100 ? 7.193 8.831 35.091 1.00 80.50 100 PRO A C 1
ATOM 802 O O . PRO A 1 100 ? 6.584 9.733 35.678 1.00 80.50 100 PRO A O 1
ATOM 805 N N . PRO A 1 101 ? 6.585 7.980 34.247 1.00 81.38 101 PRO A N 1
ATOM 806 C CA . PRO A 1 101 ? 5.184 8.125 33.903 1.00 81.38 101 PRO A CA 1
ATOM 807 C C . PRO A 1 101 ? 4.323 8.004 35.159 1.00 81.38 101 PRO A C 1
ATOM 809 O O . PRO A 1 101 ? 4.448 7.061 35.944 1.00 81.38 101 PRO A O 1
ATOM 812 N N . SER A 1 102 ? 3.440 8.975 35.351 1.00 87.31 102 SER A N 1
ATOM 813 C CA . SER A 1 102 ? 2.486 8.970 36.453 1.00 87.31 102 SER A CA 1
ATOM 814 C C . SER A 1 102 ? 1.472 7.835 36.287 1.00 87.31 102 SER A C 1
ATOM 816 O O . SER A 1 102 ? 1.184 7.377 35.180 1.00 87.31 102 SER A O 1
ATOM 818 N N . GLN A 1 103 ? 0.832 7.417 37.382 1.00 86.69 103 GLN A N 1
ATOM 819 C CA . GLN A 1 103 ? -0.233 6.406 37.327 1.00 86.69 103 GLN A CA 1
ATOM 820 C C . GLN A 1 103 ? -1.381 6.800 36.372 1.00 86.69 103 GLN A C 1
ATOM 822 O O . GLN A 1 103 ? -2.006 5.932 35.765 1.00 86.69 103 GLN A O 1
ATOM 827 N N . LYS A 1 104 ? -1.639 8.108 36.205 1.00 84.56 104 LYS A N 1
ATOM 828 C CA . LYS A 1 104 ? -2.631 8.640 35.256 1.00 84.56 104 LYS A CA 1
ATOM 829 C C . LYS A 1 104 ? -2.191 8.470 33.799 1.00 84.56 104 LYS A C 1
ATOM 831 O O . LYS A 1 104 ? -3.008 8.135 32.951 1.00 84.56 104 LYS A O 1
ATOM 836 N N . GLU A 1 105 ? -0.910 8.669 33.504 1.00 85.38 105 GLU A N 1
ATOM 837 C CA . GLU A 1 105 ? -0.361 8.447 32.159 1.00 85.38 105 GLU A CA 1
ATOM 838 C C . GLU A 1 105 ? -0.346 6.955 31.806 1.00 85.38 105 GLU A C 1
ATOM 840 O O . GLU A 1 105 ? -0.648 6.591 30.672 1.00 85.38 105 GLU A O 1
ATOM 845 N N . LEU A 1 106 ? -0.092 6.082 32.786 1.00 88.56 106 LEU A N 1
ATOM 846 C CA . LEU A 1 106 ? -0.130 4.628 32.596 1.00 88.56 106 LEU A CA 1
ATOM 847 C C . LEU A 1 106 ? -1.543 4.085 32.323 1.00 88.56 106 LEU A C 1
ATOM 849 O O . LEU A 1 106 ? -1.683 3.079 31.629 1.00 88.56 106 LEU A O 1
ATOM 853 N N . SER A 1 107 ? -2.597 4.729 32.838 1.00 89.00 107 SER A N 1
ATOM 854 C CA . SER A 1 107 ? -3.988 4.313 32.592 1.00 89.00 107 SER A CA 1
ATOM 855 C C . SER A 1 107 ? -4.578 4.881 31.298 1.00 89.00 107 SER A C 1
ATOM 857 O O . SER A 1 107 ? -5.549 4.337 30.765 1.00 89.00 107 SER A O 1
ATOM 859 N N . LEU A 1 108 ? -3.975 5.937 30.750 1.00 89.38 108 LEU A N 1
ATOM 860 C CA . LEU A 1 108 ? -4.453 6.644 29.565 1.00 89.38 108 LEU A CA 1
ATOM 861 C C . LEU A 1 108 ? -4.632 5.748 28.317 1.00 89.38 108 LEU A C 1
ATOM 863 O O . LEU A 1 108 ? -5.658 5.891 27.647 1.00 89.38 108 LEU A O 1
ATOM 867 N N . PRO A 1 109 ? -3.745 4.774 28.012 1.00 88.38 109 PRO A N 1
ATOM 868 C CA . PRO A 1 109 ? -3.960 3.837 26.907 1.00 88.38 109 PRO A CA 1
ATOM 869 C C . PRO A 1 109 ? -5.225 2.986 27.072 1.00 88.38 109 PRO A C 1
ATOM 871 O O . PRO A 1 109 ? -5.938 2.739 26.099 1.00 88.38 109 PRO A O 1
ATOM 874 N N . ILE A 1 110 ? -5.533 2.562 28.303 1.00 88.25 110 ILE A N 1
ATOM 875 C CA . ILE A 1 110 ? -6.724 1.756 28.609 1.00 88.25 110 ILE A CA 1
ATOM 876 C C . ILE A 1 110 ? -7.982 2.600 28.399 1.00 88.25 110 ILE A C 1
ATOM 878 O O . ILE A 1 110 ? -8.927 2.147 27.752 1.00 88.25 110 ILE A O 1
ATOM 882 N N . ILE A 1 111 ? -7.972 3.842 28.892 1.00 89.88 111 ILE A N 1
ATOM 883 C CA . ILE A 1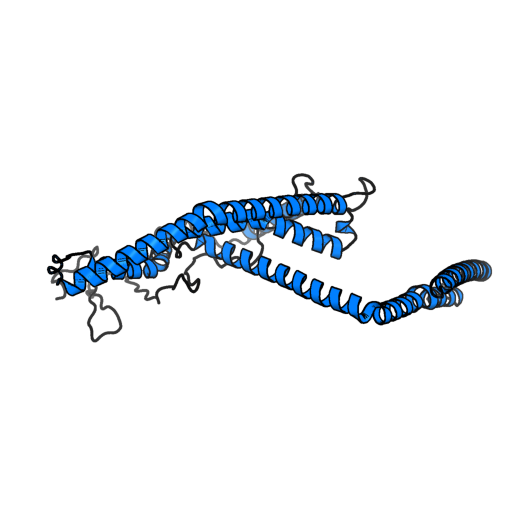 111 ? -9.083 4.789 28.740 1.00 89.88 111 ILE A CA 1
ATOM 884 C C . ILE A 1 111 ? -9.341 5.069 27.257 1.00 89.88 111 ILE A C 1
ATOM 886 O O . ILE A 1 111 ? -10.477 4.976 26.799 1.00 89.88 111 ILE A O 1
ATOM 890 N N . LEU A 1 112 ? -8.294 5.347 26.478 1.00 89.69 112 LEU A N 1
ATOM 891 C CA . LEU A 1 112 ? -8.429 5.576 25.039 1.00 89.69 112 LEU A CA 1
ATOM 892 C C . LEU A 1 112 ? -8.971 4.354 24.302 1.00 89.69 112 LEU A C 1
ATOM 894 O O . LEU A 1 112 ? -9.813 4.503 23.419 1.00 89.69 112 LEU A O 1
ATOM 898 N N . ASN A 1 113 ? -8.548 3.146 24.676 1.00 87.81 113 ASN A N 1
ATOM 899 C CA . ASN A 1 113 ? -9.099 1.928 24.094 1.00 87.81 113 ASN A CA 1
ATOM 900 C C . ASN A 1 113 ? -10.606 1.799 24.386 1.00 87.81 113 ASN A C 1
ATOM 902 O O . ASN A 1 113 ? -11.389 1.508 23.487 1.00 87.81 113 ASN A O 1
ATOM 906 N N . GLN A 1 114 ? -11.046 2.107 25.610 1.00 89.12 114 GLN A N 1
ATOM 907 C CA . GLN A 1 114 ? -12.474 2.130 25.953 1.00 89.12 114 GLN A CA 1
ATOM 908 C C . GLN A 1 114 ? -13.251 3.184 25.148 1.00 89.12 114 GLN A C 1
ATOM 910 O O . GLN A 1 114 ? -14.338 2.895 24.647 1.00 89.12 114 GLN A O 1
ATOM 915 N N . VAL A 1 115 ? -12.684 4.383 24.978 1.00 90.62 115 VAL A N 1
ATOM 916 C CA . VAL A 1 115 ? -13.260 5.459 24.153 1.00 90.62 115 VAL A CA 1
ATOM 917 C C . VAL A 1 115 ? -13.411 5.008 22.697 1.00 90.62 115 VAL A C 1
ATOM 919 O O . VAL A 1 115 ? -14.492 5.154 22.121 1.00 90.62 115 VAL A O 1
ATOM 922 N N . ASN A 1 116 ? -12.373 4.399 22.121 1.00 90.19 116 ASN A N 1
ATOM 923 C CA . ASN A 1 116 ? -12.375 3.898 20.746 1.00 90.19 116 ASN A CA 1
ATOM 924 C C . ASN A 1 116 ? -13.373 2.743 20.547 1.00 90.19 116 ASN A C 1
ATOM 926 O O . ASN A 1 116 ? -14.105 2.722 19.559 1.00 90.19 116 ASN A O 1
ATOM 930 N N . CYS A 1 117 ? -13.480 1.823 21.510 1.00 89.12 117 CYS A N 1
ATOM 931 C CA . CYS A 1 117 ? -14.448 0.718 21.491 1.00 89.12 117 CYS A CA 1
ATOM 932 C C . CYS A 1 117 ? -15.890 1.153 21.796 1.00 89.12 117 CYS A C 1
ATOM 934 O O . CYS A 1 117 ? -16.825 0.373 21.594 1.00 89.12 117 CYS A O 1
ATOM 936 N N . SER A 1 118 ? -16.100 2.380 22.287 1.00 91.00 118 SER A N 1
ATOM 937 C CA . SER A 1 118 ? -17.403 2.822 22.786 1.00 91.00 118 SER A CA 1
ATOM 938 C C . SER A 1 118 ? -18.500 2.678 21.732 1.00 91.00 118 SER A C 1
ATOM 940 O O . SER A 1 118 ? -19.592 2.215 22.057 1.00 91.00 118 SER A O 1
ATOM 942 N N . PHE A 1 119 ? -18.242 3.038 20.468 1.00 90.94 119 PHE A N 1
ATOM 943 C CA . PHE A 1 119 ? -19.218 2.956 19.377 1.00 90.94 119 PHE A CA 1
ATOM 944 C C . PHE A 1 119 ? -19.698 1.520 19.129 1.00 90.94 119 PHE A C 1
ATOM 946 O O . PHE A 1 119 ? -20.905 1.264 19.169 1.00 90.94 119 PHE A O 1
ATOM 953 N N . GLU A 1 120 ? -18.768 0.584 18.933 1.00 89.75 120 GLU A N 1
ATOM 954 C CA . GLU A 1 120 ? -19.082 -0.825 18.673 1.00 89.75 120 GLU A CA 1
ATOM 955 C C . GLU A 1 120 ? -19.788 -1.470 19.862 1.00 89.75 120 GLU A C 1
ATOM 957 O O . GLU A 1 120 ? -20.781 -2.170 19.671 1.00 89.75 120 GLU A O 1
ATOM 962 N N . LEU A 1 121 ? -19.360 -1.149 21.088 1.00 90.06 121 LEU A N 1
ATOM 963 C CA . LEU A 1 121 ? -20.012 -1.623 22.305 1.00 90.06 121 LEU A CA 1
ATOM 964 C C . LEU A 1 121 ? -21.479 -1.180 22.356 1.00 90.06 121 LEU A C 1
ATOM 966 O O . LEU A 1 121 ? -22.364 -1.986 22.630 1.00 90.06 121 LEU A O 1
ATOM 970 N N . GLY A 1 122 ? -21.765 0.087 22.043 1.00 90.12 122 GLY A N 1
ATOM 971 C CA . GLY A 1 122 ? -23.144 0.578 22.018 1.00 90.12 122 GLY A CA 1
ATOM 972 C C . GLY A 1 122 ? -23.980 -0.016 20.885 1.00 90.12 122 GLY A C 1
ATOM 973 O O . GLY A 1 122 ? -25.169 -0.263 21.079 1.00 90.12 122 GLY A O 1
ATOM 974 N N . LYS A 1 123 ? -23.378 -0.282 19.720 1.00 90.12 123 LYS A N 1
ATOM 975 C CA . LYS A 1 123 ? -24.049 -0.982 18.616 1.00 90.12 123 LYS A CA 1
ATOM 976 C C . LYS A 1 123 ? -24.385 -2.423 19.008 1.00 90.12 123 LYS A C 1
ATOM 978 O O . LYS A 1 123 ? -25.511 -2.863 18.789 1.00 90.12 123 LYS A O 1
ATOM 983 N N . LEU A 1 124 ? -23.445 -3.127 19.637 1.00 89.50 124 LEU A N 1
ATOM 984 C CA . LEU A 1 124 ? -23.637 -4.484 20.140 1.00 89.50 124 LEU A CA 1
ATOM 985 C C . LEU A 1 124 ? -24.725 -4.509 21.214 1.00 89.50 124 LEU A C 1
ATOM 987 O O . LEU A 1 124 ? -25.648 -5.314 21.119 1.00 89.50 124 LEU A O 1
ATOM 991 N N . LEU A 1 125 ? -24.680 -3.592 22.180 1.00 90.25 125 LEU A N 1
ATOM 992 C CA . LEU A 1 125 ? -25.695 -3.487 23.225 1.00 90.25 125 LEU A CA 1
ATOM 993 C C . LEU A 1 125 ? -27.085 -3.234 22.628 1.00 90.25 125 LEU A C 1
ATOM 995 O O . LEU A 1 125 ? -28.030 -3.934 22.973 1.00 90.25 125 LEU A O 1
ATOM 999 N N . LYS A 1 126 ? -27.208 -2.297 21.678 1.00 89.50 126 LYS A N 1
ATOM 1000 C CA . LYS A 1 126 ? -28.479 -2.003 20.997 1.00 89.50 126 LYS A CA 1
ATOM 1001 C C . LYS A 1 126 ? -29.023 -3.209 20.231 1.00 89.50 126 LYS A C 1
ATOM 1003 O O . LYS A 1 126 ? -30.225 -3.440 20.257 1.00 89.50 126 LYS A O 1
ATOM 1008 N N . ASN A 1 127 ? -28.159 -3.977 19.573 1.00 88.12 127 ASN A N 1
ATOM 1009 C CA . ASN A 1 127 ? -28.579 -5.172 18.842 1.00 88.12 127 ASN A CA 1
ATOM 1010 C C . ASN A 1 127 ? -29.008 -6.309 19.784 1.00 88.12 127 ASN A C 1
ATOM 1012 O O . ASN A 1 127 ? -29.922 -7.059 19.455 1.00 88.12 127 ASN A O 1
ATOM 1016 N N . ASN A 1 128 ? -28.379 -6.427 20.956 1.00 86.56 128 ASN A N 1
ATOM 1017 C CA . ASN A 1 128 ? -28.644 -7.503 21.914 1.00 86.56 128 ASN A CA 1
ATOM 1018 C C . ASN A 1 128 ? -29.688 -7.138 22.982 1.00 86.56 128 ASN A C 1
ATOM 1020 O O . ASN A 1 128 ? -30.143 -8.021 23.702 1.00 86.56 128 ASN A O 1
ATOM 1024 N N . ILE A 1 129 ? -30.121 -5.875 23.079 1.00 84.75 129 ILE A N 1
ATOM 1025 C CA . ILE A 1 129 ? -31.086 -5.445 24.104 1.00 84.75 129 ILE A CA 1
ATOM 1026 C C . ILE A 1 129 ? -32.433 -6.167 23.983 1.00 84.75 129 ILE A C 1
ATOM 1028 O O . ILE A 1 129 ? -33.093 -6.395 24.987 1.00 84.75 129 ILE A O 1
ATOM 1032 N N . GLY A 1 130 ? -32.811 -6.583 22.769 1.00 75.69 130 GLY A N 1
ATOM 1033 C CA . GLY A 1 130 ? -34.022 -7.373 22.525 1.00 75.69 130 GLY A CA 1
ATOM 1034 C C . GLY A 1 130 ? -33.913 -8.847 22.931 1.00 75.69 130 GLY A C 1
ATOM 1035 O O . GLY A 1 130 ? -34.939 -9.507 23.056 1.00 75.69 130 GLY A O 1
ATOM 1036 N N . LEU A 1 131 ? -32.697 -9.363 23.146 1.00 77.25 131 LEU A N 1
ATOM 1037 C CA . LEU A 1 131 ? -32.452 -10.722 23.650 1.00 77.25 131 LEU A CA 1
ATOM 1038 C C . LEU A 1 131 ? -32.486 -10.777 25.184 1.00 77.25 131 LEU A C 1
ATOM 1040 O O . LEU A 1 131 ? -32.632 -11.847 25.775 1.00 77.25 131 LEU A O 1
ATOM 1044 N N . VAL A 1 132 ? -32.368 -9.620 25.836 1.00 72.00 132 VAL A N 1
ATOM 1045 C CA . VAL A 1 132 ? -32.487 -9.479 27.284 1.00 72.00 132 VAL A CA 1
ATOM 1046 C C . VAL A 1 132 ? -33.967 -9.283 27.620 1.00 72.00 132 VAL A C 1
ATOM 1048 O O . VAL A 1 132 ? -34.519 -8.202 27.447 1.00 72.00 132 VAL A O 1
ATOM 1051 N N . GLY A 1 133 ? -34.621 -10.346 28.096 1.00 67.81 133 GLY A N 1
ATOM 1052 C CA . GLY A 1 133 ? -36.024 -10.301 28.533 1.00 67.81 133 GLY A CA 1
ATOM 1053 C C . GLY A 1 133 ? -37.048 -10.778 27.498 1.00 67.81 133 GLY A C 1
ATOM 1054 O O . GLY A 1 133 ? -38.187 -10.309 27.496 1.00 67.81 133 GLY A O 1
ATOM 1055 N N . THR A 1 134 ? -36.672 -11.705 26.614 1.00 58.84 134 THR A N 1
ATOM 1056 C CA . THR A 1 134 ? -37.572 -12.193 25.563 1.00 58.84 134 THR A CA 1
ATOM 1057 C C . THR A 1 134 ? -38.807 -12.890 26.143 1.00 58.84 134 THR A C 1
ATOM 1059 O O . THR A 1 134 ? -38.726 -13.954 26.757 1.00 58.84 134 THR A O 1
ATOM 1062 N N . ARG A 1 135 ? -39.978 -12.293 25.901 1.00 60.88 135 ARG A N 1
ATOM 1063 C CA . ARG A 1 135 ? -41.296 -12.911 26.096 1.00 60.88 135 ARG A CA 1
ATOM 1064 C C . ARG A 1 135 ? -41.523 -13.945 24.977 1.00 60.88 135 ARG A C 1
ATOM 1066 O O . ARG A 1 135 ? -41.174 -13.648 23.832 1.00 60.88 135 ARG A O 1
ATOM 1073 N N . PRO A 1 136 ? -42.091 -15.133 25.254 1.00 58.53 136 PRO A N 1
ATOM 1074 C CA . PRO A 1 136 ? -42.293 -16.160 24.233 1.00 58.53 136 PRO A CA 1
ATOM 1075 C C . PRO A 1 136 ? -43.143 -15.627 23.073 1.00 58.53 136 PRO A C 1
ATOM 1077 O O . PRO A 1 136 ? -44.173 -14.982 23.287 1.00 58.53 136 PRO A O 1
ATOM 1080 N N . LYS A 1 137 ? -42.689 -15.880 21.837 1.00 62.09 137 LYS A N 1
ATOM 1081 C CA . LYS A 1 137 ? -43.420 -15.509 20.618 1.00 62.09 137 LYS A CA 1
ATOM 1082 C C . LYS A 1 137 ? -44.787 -16.205 20.592 1.00 62.09 137 LYS A C 1
ATOM 1084 O O . LYS A 1 137 ? -44.916 -17.375 20.943 1.00 62.09 137 LYS A O 1
ATOM 1089 N N . ARG A 1 138 ? -45.803 -15.459 20.151 1.00 66.06 138 ARG A N 1
ATOM 1090 C CA . ARG A 1 138 ? -47.173 -15.936 19.912 1.00 66.06 138 ARG A CA 1
ATOM 1091 C C . ARG A 1 138 ? -47.183 -17.042 18.844 1.00 66.06 138 ARG A C 1
ATOM 1093 O O . ARG A 1 138 ? -46.411 -16.981 17.894 1.00 66.06 138 ARG A O 1
ATOM 1100 N N . SER A 1 139 ? -48.088 -18.014 18.980 1.00 58.47 139 SER A N 1
ATOM 1101 C CA . SER A 1 139 ? -48.294 -19.088 17.999 1.00 58.47 139 SER A CA 1
ATOM 1102 C C . SER A 1 139 ? -48.744 -18.537 16.640 1.00 58.47 139 SER A C 1
ATOM 1104 O O . SER A 1 139 ? -49.751 -17.826 16.570 1.00 58.47 139 SER A O 1
ATOM 1106 N N . LEU A 1 140 ? -48.023 -18.899 15.578 1.00 64.44 140 LEU A N 1
ATOM 1107 C CA . LEU A 1 140 ? -48.253 -18.426 14.210 1.00 64.44 140 LEU A CA 1
ATOM 1108 C C . LEU A 1 140 ? -49.492 -19.069 13.567 1.00 64.44 140 LEU A C 1
ATOM 1110 O O . LEU A 1 140 ? -49.811 -20.245 13.810 1.00 64.44 140 LEU A O 1
ATOM 1114 N N . SER A 1 141 ? -50.182 -18.282 12.738 1.00 70.31 141 SER A N 1
ATOM 1115 C CA . SER A 1 141 ? -51.366 -18.713 11.984 1.00 70.31 141 SER A CA 1
ATOM 1116 C C . SER A 1 141 ? -50.996 -19.652 10.823 1.00 70.31 141 SER A C 1
ATOM 1118 O O . SER A 1 141 ? -49.831 -19.779 10.456 1.00 70.31 141 SER A O 1
ATOM 1120 N N . VAL A 1 142 ? -51.974 -20.369 10.259 1.00 69.94 142 VAL A N 1
ATOM 1121 C CA . VAL A 1 142 ? -51.721 -21.401 9.231 1.00 69.94 142 VAL A CA 1
ATOM 1122 C C . VAL A 1 142 ? -51.197 -20.802 7.919 1.00 69.94 142 VAL A C 1
ATOM 1124 O O . VAL A 1 142 ? -50.289 -21.374 7.327 1.00 69.94 142 VAL A O 1
ATOM 1127 N N . SER A 1 143 ? -51.698 -19.640 7.483 1.00 73.50 143 SER A N 1
ATOM 1128 C CA . SER A 1 143 ? -51.184 -18.960 6.280 1.00 73.50 143 SER A CA 1
ATOM 1129 C C . SER A 1 143 ? -49.758 -18.450 6.480 1.00 73.50 143 SER A C 1
ATOM 1131 O O . SER A 1 143 ? -48.923 -18.562 5.589 1.00 73.50 143 SER A O 1
ATOM 1133 N N . GLU A 1 144 ? -49.465 -17.955 7.679 1.00 72.38 144 GLU A N 1
ATOM 1134 C CA . GLU A 1 144 ? -48.142 -17.488 8.080 1.00 72.38 144 GLU A CA 1
ATOM 1135 C C . GLU A 1 144 ? -47.140 -18.648 8.139 1.00 72.38 144 GLU A C 1
ATOM 1137 O O . GLU A 1 144 ? -46.031 -18.516 7.634 1.00 72.38 144 GLU A O 1
ATOM 1142 N N . ARG A 1 145 ? -47.569 -19.830 8.607 1.00 73.94 145 ARG A N 1
ATOM 1143 C CA . ARG A 1 145 ? -46.779 -21.071 8.533 1.00 73.94 145 ARG A CA 1
ATOM 1144 C C . ARG A 1 145 ? -46.470 -21.511 7.105 1.00 73.94 145 ARG A C 1
ATOM 1146 O O . ARG A 1 145 ? -45.389 -22.030 6.862 1.00 73.94 145 ARG A O 1
ATOM 1153 N N . VAL A 1 146 ? -47.397 -21.333 6.165 1.00 80.06 146 VAL A N 1
ATOM 1154 C CA . VAL A 1 146 ? -47.166 -21.698 4.756 1.00 80.06 146 VAL A CA 1
ATOM 1155 C C . VAL A 1 146 ? -46.168 -20.742 4.106 1.00 80.06 146 VAL A C 1
ATOM 1157 O O . VAL A 1 146 ? -45.264 -21.193 3.407 1.00 80.06 146 VAL A O 1
ATOM 1160 N N . VAL A 1 147 ? -46.287 -19.439 4.372 1.00 80.62 147 VAL A N 1
ATOM 1161 C CA . VAL A 1 147 ? -45.326 -18.438 3.883 1.00 80.62 147 VAL A CA 1
ATOM 1162 C C . VAL A 1 147 ? -43.943 -18.669 4.494 1.00 80.62 147 VAL A C 1
ATOM 1164 O O . VAL A 1 147 ? -42.960 -18.668 3.761 1.00 80.62 147 VAL A O 1
ATOM 1167 N N . GLU A 1 148 ? -43.865 -18.949 5.796 1.00 75.75 148 GLU A N 1
ATOM 1168 C CA . GLU A 1 148 ? -42.606 -19.256 6.485 1.00 75.75 148 GLU A CA 1
ATOM 1169 C C . GLU A 1 148 ? -41.994 -20.579 5.996 1.00 75.75 148 GLU A C 1
ATOM 1171 O O . GLU A 1 148 ? -40.779 -20.690 5.843 1.00 75.75 148 GLU A O 1
ATOM 1176 N N . SER A 1 149 ? -42.823 -21.573 5.662 1.00 77.81 149 SER A N 1
ATOM 1177 C CA . SER A 1 149 ? -42.371 -22.822 5.039 1.00 77.81 149 SER A CA 1
ATOM 1178 C C . SER A 1 149 ? -41.840 -22.604 3.619 1.00 77.81 149 SER A C 1
ATOM 1180 O O . SER A 1 149 ? -40.876 -23.249 3.219 1.00 77.81 149 SER A O 1
ATOM 1182 N N . ALA A 1 150 ? -42.453 -21.713 2.839 1.00 78.25 150 ALA A N 1
ATOM 1183 C CA . ALA A 1 150 ? -41.992 -21.397 1.490 1.00 78.25 150 ALA A CA 1
ATOM 1184 C C . ALA A 1 150 ? -40.699 -20.567 1.516 1.00 78.25 150 ALA A C 1
ATOM 1186 O O . ALA A 1 150 ? -39.787 -20.827 0.730 1.00 78.25 150 ALA A O 1
ATOM 1187 N N . SER A 1 151 ? -40.587 -19.611 2.445 1.00 78.75 151 SER A N 1
ATOM 1188 C CA . SER A 1 151 ? -39.364 -18.827 2.626 1.00 78.75 151 SER A CA 1
ATOM 1189 C C . SER A 1 151 ? -38.213 -19.693 3.132 1.00 78.75 151 SER A C 1
ATOM 1191 O O . SER A 1 151 ? -37.116 -19.590 2.598 1.00 78.75 151 SER A O 1
ATOM 1193 N N . THR A 1 152 ? -38.461 -20.607 4.075 1.00 80.56 152 THR A N 1
ATOM 1194 C CA . THR A 1 152 ? -37.430 -21.551 4.545 1.00 80.56 152 THR A CA 1
ATOM 1195 C C . THR A 1 152 ? -36.977 -22.502 3.441 1.00 80.56 152 THR A C 1
ATOM 1197 O O . THR A 1 152 ? -35.779 -22.723 3.294 1.00 80.56 152 THR A O 1
ATOM 1200 N N . LEU A 1 153 ? -37.881 -23.024 2.604 1.00 83.38 153 LEU A N 1
ATOM 1201 C CA . LEU A 1 153 ? -37.489 -23.839 1.445 1.00 83.38 153 LEU A CA 1
ATOM 1202 C C . LEU A 1 153 ? -36.619 -23.058 0.452 1.00 83.38 153 LEU A C 1
ATOM 1204 O O . LEU A 1 153 ? -35.613 -23.585 -0.024 1.00 83.38 153 LEU A O 1
ATOM 1208 N N . TRP A 1 154 ? -36.971 -21.803 0.163 1.00 82.19 154 TRP A N 1
ATOM 1209 C CA . TRP A 1 154 ? -36.152 -20.944 -0.691 1.00 82.19 154 TRP A CA 1
ATOM 1210 C C . TRP A 1 154 ? -34.781 -20.651 -0.069 1.00 82.19 154 TRP A C 1
ATOM 1212 O O . TRP A 1 154 ? -33.770 -20.698 -0.769 1.00 82.19 154 TRP A O 1
ATOM 1222 N N . GLU A 1 155 ? -34.722 -20.428 1.246 1.00 85.81 155 GLU A N 1
ATOM 1223 C CA . GLU A 1 155 ? -33.467 -20.289 1.989 1.00 85.81 155 GLU A CA 1
ATOM 1224 C C . GLU A 1 155 ? -32.608 -21.554 1.887 1.00 85.81 155 GLU A C 1
ATOM 1226 O O . GLU A 1 155 ? -31.417 -21.442 1.618 1.00 85.81 155 GLU A O 1
ATOM 1231 N N . TYR A 1 156 ? -33.184 -22.755 2.005 1.00 87.62 156 TYR A N 1
ATOM 1232 C CA . TYR A 1 156 ? -32.441 -24.009 1.835 1.00 87.62 156 TYR A CA 1
ATOM 1233 C C . TYR A 1 156 ? -31.891 -24.188 0.420 1.00 87.62 156 TYR A C 1
ATOM 1235 O O . TYR A 1 156 ? -30.741 -24.597 0.260 1.00 87.62 156 TYR A O 1
ATOM 1243 N N . VAL A 1 157 ? -32.679 -23.863 -0.608 1.00 87.38 157 VAL A N 1
ATOM 1244 C CA . VAL A 1 157 ? -32.226 -23.928 -2.006 1.00 87.38 157 VAL A CA 1
ATOM 1245 C C . VAL A 1 157 ? -31.104 -22.921 -2.254 1.00 87.38 157 VAL A C 1
ATOM 1247 O O . VAL A 1 157 ? -30.074 -23.277 -2.827 1.00 87.38 157 VAL A O 1
ATOM 1250 N N . TYR A 1 158 ? -31.267 -21.683 -1.783 1.00 89.25 158 TYR A N 1
ATOM 1251 C CA . TYR A 1 158 ? -30.244 -20.646 -1.881 1.00 89.25 158 TYR A CA 1
ATOM 1252 C C . TYR A 1 158 ? -28.960 -21.044 -1.145 1.00 89.25 158 TYR A C 1
ATOM 1254 O O . TYR A 1 158 ? -27.872 -20.919 -1.704 1.00 89.25 158 TYR A O 1
ATOM 1262 N N . LEU A 1 159 ? -29.074 -21.575 0.076 1.00 89.19 159 LEU A N 1
ATOM 1263 C CA . LEU A 1 159 ? -27.939 -22.059 0.860 1.00 89.19 159 LEU A CA 1
ATOM 1264 C C . LEU A 1 159 ? -27.239 -23.233 0.174 1.00 89.19 159 LEU A C 1
ATOM 1266 O O . LEU A 1 159 ? -26.018 -23.230 0.113 1.00 89.19 159 LEU A O 1
ATOM 1270 N N . GLY A 1 160 ? -27.978 -24.192 -0.392 1.00 88.31 160 GLY A N 1
ATOM 1271 C CA . GLY A 1 160 ? -27.394 -25.320 -1.123 1.00 88.31 160 GLY A CA 1
ATOM 1272 C C . GLY A 1 160 ? -26.668 -24.892 -2.400 1.00 88.31 160 GLY A C 1
ATOM 1273 O O . GLY A 1 160 ? -25.580 -25.384 -2.699 1.00 88.31 160 GLY A O 1
ATOM 1274 N N . LEU A 1 161 ? -27.227 -23.927 -3.135 1.00 89.12 161 LEU A N 1
ATOM 1275 C CA . LEU A 1 161 ? -26.585 -23.362 -4.322 1.00 89.12 161 LEU A CA 1
ATOM 1276 C C . LEU A 1 161 ? -25.342 -22.540 -3.951 1.00 89.12 161 LEU A C 1
ATOM 1278 O O . LEU A 1 161 ? -24.311 -22.640 -4.615 1.00 89.12 161 LEU A O 1
ATOM 1282 N N . TRP A 1 162 ? -25.415 -21.773 -2.861 1.00 90.94 162 TRP A N 1
ATOM 1283 C CA . TRP A 1 162 ? -24.275 -21.050 -2.307 1.00 90.94 162 TRP A CA 1
ATOM 1284 C C . TRP A 1 162 ? -23.177 -22.003 -1.824 1.00 90.94 162 TRP A C 1
ATOM 1286 O O . TRP A 1 162 ? -22.006 -21.749 -2.088 1.00 90.94 162 TRP A O 1
ATOM 1296 N N . ASP A 1 163 ? -23.540 -23.121 -1.197 1.00 86.88 163 ASP A N 1
ATOM 1297 C CA . ASP A 1 163 ? -22.600 -24.138 -0.718 1.00 86.88 163 ASP A CA 1
ATOM 1298 C C . ASP A 1 163 ? -21.883 -24.849 -1.878 1.00 86.88 163 ASP A C 1
ATOM 1300 O O . ASP A 1 163 ? -20.667 -25.026 -1.869 1.00 86.88 163 ASP A O 1
ATOM 1304 N N . LEU A 1 164 ? -22.600 -25.152 -2.965 1.00 88.94 164 LEU A N 1
ATOM 1305 C CA . LEU A 1 164 ? -21.993 -25.637 -4.210 1.00 88.94 164 LEU A CA 1
ATOM 1306 C C . LEU A 1 164 ? -20.960 -24.646 -4.767 1.00 88.94 164 LEU A C 1
ATOM 1308 O O . LEU A 1 164 ? -19.852 -25.041 -5.143 1.00 88.94 164 LEU A O 1
ATOM 1312 N N . VAL A 1 165 ? -21.290 -23.352 -4.793 1.00 90.06 165 VAL A N 1
ATOM 1313 C CA . VAL A 1 165 ? -20.374 -22.297 -5.253 1.00 90.06 165 VAL A CA 1
ATOM 1314 C C . VAL A 1 165 ? -19.156 -22.177 -4.328 1.00 90.06 165 VAL A C 1
ATOM 1316 O O . VAL A 1 165 ? -18.021 -22.106 -4.810 1.00 90.06 165 VAL A O 1
ATOM 1319 N N . THR A 1 166 ? -19.341 -22.191 -3.009 1.00 87.81 166 THR A N 1
ATOM 1320 C CA . THR A 1 166 ? -18.233 -22.064 -2.051 1.00 87.81 166 THR A CA 1
ATOM 1321 C C . THR A 1 166 ? -17.338 -23.303 -2.014 1.00 87.81 166 THR A C 1
ATOM 1323 O O . THR A 1 166 ? -16.131 -23.157 -1.815 1.00 87.81 166 THR A O 1
ATOM 1326 N N . ILE A 1 167 ? -17.875 -24.502 -2.248 1.00 89.06 167 ILE A N 1
ATOM 1327 C CA . ILE A 1 167 ? -17.111 -25.757 -2.245 1.00 89.06 167 ILE A CA 1
ATOM 1328 C C . ILE A 1 167 ? -16.371 -25.983 -3.564 1.00 89.06 167 ILE A C 1
ATOM 1330 O O . ILE A 1 167 ? -15.252 -26.490 -3.539 1.00 89.06 167 ILE A O 1
ATOM 1334 N N . TRP A 1 168 ? -16.941 -25.608 -4.711 1.00 90.00 168 TRP A N 1
ATOM 1335 C CA . TRP A 1 168 ? -16.334 -25.915 -6.013 1.00 90.00 168 TRP A CA 1
ATOM 1336 C C . TRP A 1 168 ? -15.667 -24.712 -6.667 1.00 90.00 168 TRP A C 1
ATOM 1338 O O . TRP A 1 168 ? -14.515 -24.793 -7.092 1.00 90.00 168 TRP A O 1
ATOM 1348 N N . VAL A 1 169 ? -16.350 -23.571 -6.716 1.00 87.69 169 VAL A N 1
ATOM 1349 C CA . VAL A 1 169 ? -15.870 -22.395 -7.453 1.00 87.69 169 VAL A CA 1
ATOM 1350 C C . VAL A 1 169 ? -14.819 -21.639 -6.641 1.00 87.69 169 VAL A C 1
ATOM 1352 O O . VAL A 1 169 ? -13.730 -21.351 -7.143 1.00 87.69 169 VAL A O 1
ATOM 1355 N N . CYS A 1 170 ? -15.083 -21.365 -5.359 1.00 88.12 170 CYS A N 1
ATOM 1356 C CA . CYS A 1 170 ? -14.153 -20.608 -4.519 1.00 88.12 170 CYS A CA 1
ATOM 1357 C C . CYS A 1 170 ? -12.757 -21.244 -4.355 1.00 88.12 170 CYS A C 1
ATOM 1359 O O . CYS A 1 170 ? -11.778 -20.496 -4.433 1.00 88.12 170 CYS A O 1
ATOM 1361 N N . PRO A 1 171 ? -12.574 -22.561 -4.118 1.00 88.81 171 PRO A N 1
ATOM 1362 C CA . PRO A 1 171 ? -11.230 -23.115 -3.977 1.00 88.81 171 PRO A CA 1
ATOM 1363 C C . PRO A 1 171 ? -10.487 -23.194 -5.303 1.00 88.81 171 PRO A C 1
ATOM 1365 O O . PRO A 1 171 ? -9.269 -23.026 -5.288 1.00 88.81 171 PRO A O 1
ATOM 1368 N N . VAL A 1 172 ? -11.180 -23.404 -6.427 1.00 89.62 172 VAL A N 1
ATOM 1369 C CA . VAL A 1 172 ? -10.561 -23.359 -7.758 1.00 89.62 172 VAL A CA 1
ATOM 1370 C C . VAL A 1 172 ? -10.055 -21.949 -8.036 1.00 89.62 172 VAL A C 1
ATOM 1372 O O . VAL A 1 172 ? -8.863 -21.789 -8.278 1.00 89.62 172 VAL A O 1
ATOM 1375 N N . LEU A 1 173 ? -10.903 -20.928 -7.870 1.00 88.81 173 LEU A N 1
ATOM 1376 C CA . LEU A 1 173 ? -10.507 -19.522 -8.015 1.00 88.81 173 LEU A CA 1
ATOM 1377 C C . LEU A 1 173 ? -9.368 -19.133 -7.067 1.00 88.81 173 LEU A C 1
ATOM 1379 O O . LEU A 1 173 ? -8.423 -18.456 -7.461 1.00 88.81 173 LEU A O 1
ATOM 1383 N N . ARG A 1 174 ? -9.417 -19.578 -5.807 1.00 85.25 174 ARG A N 1
ATOM 1384 C CA . ARG A 1 174 ? -8.343 -19.311 -4.842 1.00 85.25 174 ARG A CA 1
ATOM 1385 C C . ARG A 1 174 ? -7.034 -19.971 -5.269 1.00 85.25 174 ARG A C 1
ATOM 1387 O O . ARG A 1 174 ? -5.985 -19.349 -5.146 1.00 85.25 174 ARG A O 1
ATOM 1394 N N . ARG A 1 175 ? -7.071 -21.223 -5.734 1.00 85.12 175 ARG A N 1
ATOM 1395 C CA . ARG A 1 175 ? -5.878 -21.954 -6.185 1.00 85.12 175 ARG A CA 1
ATOM 1396 C C . ARG A 1 175 ? -5.280 -21.315 -7.433 1.00 85.12 175 ARG A C 1
ATOM 1398 O O . ARG A 1 175 ? -4.080 -21.070 -7.435 1.00 85.12 175 ARG A O 1
ATOM 1405 N N . THR A 1 176 ? -6.090 -20.996 -8.444 1.00 87.62 176 THR A N 1
ATOM 1406 C CA . THR A 1 176 ? -5.612 -20.326 -9.664 1.00 87.62 176 THR A CA 1
ATOM 1407 C C . THR A 1 176 ? -5.014 -18.960 -9.349 1.00 87.62 176 THR A C 1
ATOM 1409 O O . THR A 1 176 ? -3.927 -18.648 -9.826 1.00 87.62 176 THR A O 1
ATOM 1412 N N . PHE A 1 177 ? -5.649 -18.187 -8.466 1.00 85.81 177 PHE A N 1
ATOM 1413 C CA . PHE A 1 177 ? -5.121 -16.905 -8.006 1.00 85.81 177 PHE A CA 1
ATOM 1414 C C . PHE A 1 177 ? -3.778 -17.045 -7.272 1.00 85.81 177 PHE A C 1
ATOM 1416 O O . PHE A 1 177 ? -2.841 -16.304 -7.556 1.00 85.81 177 PHE A O 1
ATOM 1423 N N . VAL A 1 178 ? -3.646 -18.021 -6.365 1.00 84.00 178 VAL A N 1
ATOM 1424 C CA . VAL A 1 178 ? -2.383 -18.277 -5.647 1.00 84.00 178 VAL A CA 1
ATOM 1425 C C . VAL A 1 178 ? -1.274 -18.713 -6.605 1.00 84.00 178 VAL A C 1
ATOM 1427 O O . VAL A 1 178 ? -0.162 -18.204 -6.499 1.00 84.00 178 VAL A O 1
ATOM 1430 N N . VAL A 1 179 ? -1.561 -19.609 -7.554 1.00 86.56 179 VAL A N 1
ATOM 1431 C CA . VAL A 1 179 ? -0.591 -20.019 -8.583 1.00 86.56 179 VAL A CA 1
ATOM 1432 C C . VAL A 1 179 ? -0.160 -18.817 -9.424 1.00 86.56 179 VAL A C 1
ATOM 1434 O O . VAL A 1 179 ? 1.035 -18.616 -9.615 1.00 86.56 179 VAL A O 1
ATOM 1437 N N . GLY A 1 180 ? -1.102 -17.967 -9.845 1.00 86.75 180 GLY A N 1
ATOM 1438 C CA . GLY A 1 180 ? -0.796 -16.728 -10.563 1.00 86.75 180 GLY A CA 1
ATOM 1439 C C . GLY A 1 180 ? 0.119 -15.790 -9.769 1.00 86.75 180 GLY A C 1
ATOM 1440 O O . GLY A 1 180 ? 1.116 -15.310 -10.306 1.00 86.75 180 GLY A O 1
ATOM 1441 N N . LEU A 1 181 ? -0.156 -15.588 -8.475 1.00 82.44 181 LEU A N 1
ATOM 1442 C CA . LEU A 1 181 ? 0.706 -14.795 -7.592 1.00 82.44 181 LEU A CA 1
ATOM 1443 C C . LEU A 1 181 ? 2.109 -15.399 -7.437 1.00 82.44 181 LEU A C 1
ATOM 1445 O O . LEU A 1 181 ? 3.085 -14.654 -7.402 1.00 82.44 181 LEU A O 1
ATOM 1449 N N . LEU A 1 182 ? 2.225 -16.727 -7.350 1.00 82.81 182 LEU A N 1
ATOM 1450 C CA . LEU A 1 182 ? 3.516 -17.414 -7.254 1.00 82.81 182 LEU A CA 1
ATOM 1451 C C . LEU A 1 182 ? 4.331 -17.275 -8.541 1.00 82.81 182 LEU A C 1
ATOM 1453 O O . LEU A 1 182 ? 5.503 -16.918 -8.471 1.00 82.81 182 LEU A O 1
ATOM 1457 N N . CYS A 1 183 ? 3.717 -17.496 -9.705 1.00 83.56 183 CYS A N 1
ATOM 1458 C CA . CYS A 1 183 ? 4.374 -17.302 -10.996 1.00 83.56 183 CYS A CA 1
ATOM 1459 C C . CYS A 1 183 ? 4.846 -15.855 -11.164 1.00 83.56 183 CYS A C 1
ATOM 1461 O O . CYS A 1 183 ? 5.992 -15.619 -11.533 1.00 83.56 183 CYS A O 1
ATOM 1463 N N . HIS A 1 184 ? 3.997 -14.884 -10.827 1.00 80.12 184 HIS A N 1
ATOM 1464 C CA . HIS A 1 184 ? 4.383 -13.478 -10.858 1.00 80.12 184 HIS A CA 1
ATOM 1465 C C . HIS A 1 184 ? 5.543 -13.179 -9.895 1.00 80.12 184 HIS A C 1
ATOM 1467 O O . HIS A 1 184 ? 6.489 -12.496 -10.275 1.00 80.12 184 HIS A O 1
ATOM 1473 N N . ARG A 1 185 ? 5.525 -13.733 -8.675 1.00 80.00 185 ARG A N 1
ATOM 1474 C CA . ARG A 1 185 ? 6.623 -13.581 -7.708 1.00 80.00 185 ARG A CA 1
ATOM 1475 C C . ARG A 1 185 ? 7.934 -14.183 -8.216 1.00 80.00 185 ARG A C 1
ATOM 1477 O O . ARG A 1 185 ? 8.979 -13.588 -7.991 1.00 80.00 185 ARG A O 1
ATOM 1484 N N . MET A 1 186 ? 7.890 -15.313 -8.922 1.00 80.44 186 MET A N 1
ATOM 1485 C CA . MET A 1 186 ? 9.080 -15.883 -9.564 1.00 80.44 186 MET A CA 1
ATOM 1486 C C . MET A 1 186 ? 9.640 -14.946 -10.636 1.00 80.44 186 MET A C 1
ATOM 1488 O O . MET A 1 186 ? 10.842 -14.704 -10.666 1.00 80.44 186 MET A O 1
ATOM 1492 N N . VAL A 1 187 ? 8.777 -14.380 -11.485 1.00 81.38 187 VAL A N 1
ATOM 1493 C CA . VAL A 1 187 ? 9.185 -13.393 -12.500 1.00 81.38 187 VAL A CA 1
ATOM 1494 C C . VAL A 1 187 ? 9.803 -12.161 -11.837 1.00 81.38 187 VAL A C 1
ATOM 1496 O O . VAL A 1 187 ? 10.868 -11.715 -12.253 1.00 81.38 187 VAL A O 1
ATOM 1499 N N . ALA A 1 188 ? 9.186 -11.658 -10.768 1.00 74.12 188 ALA A N 1
ATOM 1500 C CA . ALA A 1 188 ? 9.721 -10.564 -9.970 1.00 74.12 188 ALA A CA 1
ATOM 1501 C C . ALA A 1 188 ? 11.121 -10.885 -9.417 1.00 74.12 188 ALA A C 1
ATOM 1503 O O . ALA A 1 188 ? 12.046 -10.101 -9.587 1.00 74.12 188 ALA A O 1
ATOM 1504 N N . GLU A 1 189 ? 11.318 -12.058 -8.817 1.00 78.19 189 GLU A N 1
ATOM 1505 C CA . GLU A 1 189 ? 12.623 -12.485 -8.292 1.00 78.19 189 GLU A CA 1
ATOM 1506 C C . GLU A 1 189 ? 13.699 -12.594 -9.381 1.00 78.19 189 GLU A C 1
ATOM 1508 O O . GLU A 1 189 ? 14.857 -12.256 -9.144 1.00 78.19 189 GLU A O 1
ATOM 1513 N N . ILE A 1 190 ? 13.327 -13.046 -10.581 1.00 80.69 190 ILE A N 1
ATOM 1514 C CA . ILE A 1 190 ? 14.235 -13.084 -11.732 1.00 80.69 190 ILE A CA 1
ATOM 1515 C C . ILE A 1 190 ? 14.632 -11.660 -12.134 1.00 80.69 190 ILE A C 1
ATOM 1517 O O . ILE A 1 190 ? 15.815 -11.392 -12.322 1.00 80.69 190 ILE A O 1
ATOM 1521 N N . ILE A 1 191 ? 13.669 -10.739 -12.215 1.00 76.12 191 ILE A N 1
ATOM 1522 C CA . ILE A 1 191 ? 13.920 -9.332 -12.555 1.00 76.12 191 ILE A CA 1
ATOM 1523 C C . ILE A 1 191 ? 14.813 -8.661 -11.502 1.00 76.12 191 ILE A C 1
ATOM 1525 O O . ILE A 1 191 ? 15.763 -7.976 -11.870 1.00 76.12 191 ILE A O 1
ATOM 1529 N N . LEU A 1 192 ? 14.573 -8.906 -10.209 1.00 73.94 192 LEU A N 1
ATOM 1530 C CA . LEU A 1 192 ? 15.425 -8.405 -9.123 1.00 73.94 192 LEU A CA 1
ATOM 1531 C C . LEU A 1 192 ? 16.863 -8.906 -9.260 1.00 73.94 192 LEU A C 1
ATOM 1533 O O . LEU A 1 192 ? 17.794 -8.112 -9.203 1.00 73.94 192 LEU A O 1
ATOM 1537 N N . LYS A 1 193 ? 17.054 -10.202 -9.536 1.00 75.19 193 LYS A N 1
ATOM 1538 C CA . LYS A 1 193 ? 18.393 -10.770 -9.764 1.00 75.19 193 LYS A CA 1
ATOM 1539 C C . LYS A 1 193 ? 19.101 -10.156 -10.968 1.00 75.19 193 LYS A C 1
ATOM 1541 O O . LYS A 1 193 ? 20.320 -10.032 -10.947 1.00 75.19 193 LYS A O 1
ATOM 1546 N N . VAL A 1 194 ? 18.356 -9.782 -12.008 1.00 76.88 194 VAL A N 1
ATOM 1547 C CA . VAL A 1 194 ? 18.901 -9.074 -13.175 1.00 76.88 194 VAL A CA 1
ATOM 1548 C C . VAL A 1 194 ? 19.271 -7.630 -12.819 1.00 76.88 194 VAL A C 1
ATOM 1550 O O . VAL A 1 194 ? 20.334 -7.167 -13.219 1.00 76.88 194 VAL A O 1
ATOM 1553 N N . LEU A 1 195 ? 18.447 -6.927 -12.038 1.00 65.25 195 LEU A N 1
ATOM 1554 C CA . LEU A 1 195 ? 18.712 -5.555 -11.575 1.00 65.25 195 LEU A CA 1
ATOM 1555 C C . LEU A 1 195 ? 19.897 -5.472 -10.599 1.00 65.25 195 LEU A C 1
ATOM 1557 O O . LEU A 1 195 ? 20.670 -4.515 -10.631 1.00 65.25 195 LEU A O 1
ATOM 1561 N N . GLU A 1 196 ? 20.055 -6.484 -9.747 1.00 70.62 196 GLU A N 1
ATOM 1562 C CA . GLU A 1 196 ? 21.180 -6.632 -8.819 1.00 70.62 196 GLU A CA 1
ATOM 1563 C C . GLU A 1 196 ? 22.434 -7.201 -9.486 1.00 70.62 196 GLU A C 1
ATOM 1565 O O . GLU A 1 196 ? 23.489 -7.288 -8.848 1.00 70.62 196 GLU A O 1
ATOM 1570 N N . TRP A 1 197 ? 22.352 -7.592 -10.762 1.00 71.12 197 TRP A N 1
ATOM 1571 C CA . TRP A 1 197 ? 23.489 -8.168 -11.454 1.00 71.12 197 TRP A CA 1
ATOM 1572 C C . TRP A 1 197 ? 24.608 -7.133 -11.573 1.00 71.12 197 TRP A C 1
ATOM 1574 O O . TRP A 1 197 ? 24.492 -6.101 -12.236 1.00 71.12 197 TRP A O 1
ATOM 1584 N N . ARG A 1 198 ? 25.725 -7.436 -10.913 1.00 68.25 198 ARG A N 1
ATOM 1585 C CA . ARG A 1 198 ? 26.969 -6.678 -11.010 1.00 68.25 198 ARG A CA 1
ATOM 1586 C C . ARG A 1 198 ? 27.826 -7.264 -12.127 1.00 68.25 198 ARG A C 1
ATOM 1588 O O . ARG A 1 198 ? 28.169 -8.445 -12.087 1.00 68.25 198 ARG A O 1
ATOM 1595 N N . LEU A 1 199 ? 28.213 -6.432 -13.096 1.00 62.28 199 LEU A N 1
ATOM 1596 C CA . LEU A 1 199 ? 29.111 -6.838 -14.186 1.00 62.28 199 LEU A CA 1
ATOM 1597 C C . LEU A 1 199 ? 30.512 -7.215 -13.652 1.00 62.28 199 LEU A C 1
ATOM 1599 O O . LEU A 1 199 ? 31.189 -8.066 -14.224 1.00 62.28 199 LEU A O 1
ATOM 1603 N N . ARG A 1 200 ? 30.924 -6.613 -12.523 1.00 54.00 200 ARG A N 1
ATOM 1604 C CA . ARG A 1 200 ? 32.111 -6.937 -11.710 1.00 54.00 200 ARG A CA 1
ATOM 1605 C C . ARG A 1 200 ? 31.858 -6.546 -10.241 1.00 54.00 200 ARG A C 1
ATOM 1607 O O . ARG A 1 200 ? 31.127 -5.587 -10.011 1.00 54.00 200 ARG A O 1
ATOM 1614 N N . PRO A 1 201 ? 32.469 -7.226 -9.251 1.00 60.62 201 PRO A N 1
ATOM 1615 C CA . PRO A 1 201 ? 32.192 -7.008 -7.822 1.00 60.62 201 PRO A CA 1
ATOM 1616 C C . PRO A 1 201 ? 32.527 -5.597 -7.307 1.00 60.62 201 PRO A C 1
ATOM 1618 O O . PRO A 1 201 ? 31.963 -5.180 -6.300 1.00 60.62 201 PRO A O 1
ATOM 1621 N N . GLU A 1 202 ? 33.394 -4.863 -8.010 1.00 60.03 202 GLU A N 1
ATOM 1622 C CA . GLU A 1 202 ? 33.808 -3.488 -7.682 1.00 60.03 202 GLU A CA 1
ATOM 1623 C C . GLU A 1 202 ? 32.939 -2.395 -8.339 1.00 60.03 202 GLU A C 1
ATOM 1625 O O . GLU A 1 202 ? 33.124 -1.218 -8.046 1.00 60.03 202 GLU A O 1
ATOM 1630 N N . TYR A 1 203 ? 32.002 -2.753 -9.225 1.00 60.41 203 TYR A N 1
ATOM 1631 C CA . TYR A 1 203 ? 31.135 -1.795 -9.921 1.00 60.41 203 TYR A CA 1
ATOM 1632 C C . TYR A 1 203 ? 29.735 -1.750 -9.300 1.00 60.41 203 TYR A C 1
ATOM 1634 O O . TYR A 1 203 ? 29.245 -2.741 -8.752 1.00 60.41 203 TYR A O 1
ATOM 1642 N N . ALA A 1 204 ? 29.096 -0.585 -9.415 1.00 63.00 204 ALA A N 1
ATOM 1643 C CA . ALA A 1 204 ? 27.738 -0.337 -8.943 1.00 63.00 204 ALA A CA 1
ATOM 1644 C C . ALA A 1 204 ? 26.720 -1.249 -9.660 1.00 63.00 204 ALA A C 1
ATOM 1646 O O . ALA A 1 204 ? 26.915 -1.606 -10.828 1.00 63.00 204 ALA A O 1
ATOM 1647 N N . ALA A 1 205 ? 25.658 -1.666 -8.963 1.00 65.50 205 ALA A N 1
ATOM 1648 C CA . ALA A 1 205 ? 24.620 -2.506 -9.558 1.00 65.50 205 ALA A CA 1
ATOM 1649 C C . ALA A 1 205 ? 23.803 -1.706 -10.588 1.00 65.50 205 ALA A C 1
ATOM 1651 O O . ALA A 1 205 ? 23.796 -0.476 -10.570 1.00 65.50 205 ALA A O 1
ATOM 1652 N N . LEU A 1 206 ? 23.071 -2.385 -11.479 1.00 61.50 206 LEU A N 1
ATOM 1653 C CA . LEU A 1 206 ? 22.283 -1.703 -12.517 1.00 61.50 206 LEU A CA 1
ATOM 1654 C C . LEU A 1 206 ? 21.254 -0.726 -11.914 1.00 61.50 206 LEU A C 1
ATOM 1656 O O . LEU A 1 206 ? 20.971 0.322 -12.495 1.00 61.50 206 LEU A O 1
ATOM 1660 N N . LYS A 1 207 ? 20.749 -1.044 -10.715 1.00 63.38 207 LYS A N 1
ATOM 1661 C CA . LYS A 1 207 ? 19.866 -0.170 -9.932 1.00 63.38 207 LYS A CA 1
ATOM 1662 C C . LYS A 1 207 ? 20.523 1.123 -9.435 1.00 63.38 207 LYS A C 1
ATOM 1664 O O . LYS A 1 207 ? 19.832 2.127 -9.327 1.00 63.38 207 LYS A O 1
ATOM 1669 N N . ASP A 1 208 ? 21.833 1.124 -9.206 1.00 64.19 208 ASP A N 1
ATOM 1670 C CA . ASP A 1 208 ? 22.578 2.290 -8.710 1.00 64.19 208 ASP A CA 1
ATOM 1671 C C . ASP A 1 208 ? 22.991 3.230 -9.857 1.00 64.19 208 ASP A C 1
ATOM 1673 O O . ASP A 1 208 ? 23.307 4.398 -9.644 1.00 64.19 208 ASP A O 1
ATOM 1677 N N . VAL A 1 209 ? 22.986 2.719 -11.094 1.00 68.81 209 VAL A N 1
ATOM 1678 C CA . VAL A 1 209 ? 23.329 3.475 -12.307 1.00 68.81 209 VAL A CA 1
ATOM 1679 C C . VAL A 1 209 ? 22.120 4.228 -12.867 1.00 68.81 209 VAL A C 1
ATOM 1681 O O . VAL A 1 209 ? 22.286 5.272 -13.498 1.00 68.81 209 VAL A O 1
ATOM 1684 N N . SER A 1 210 ? 20.900 3.729 -12.644 1.00 71.25 210 SER A N 1
ATOM 1685 C CA . SER A 1 210 ? 19.683 4.334 -13.188 1.00 71.25 210 SER A CA 1
ATOM 1686 C C . SER A 1 210 ? 18.591 4.521 -12.139 1.00 71.25 210 SER A C 1
ATOM 1688 O O . SER A 1 210 ? 18.096 3.559 -11.553 1.00 71.25 210 SER A O 1
ATOM 1690 N N . ALA A 1 211 ? 18.101 5.758 -12.018 1.00 71.88 211 ALA A N 1
ATOM 1691 C CA . ALA A 1 211 ? 16.939 6.093 -11.195 1.00 71.88 211 ALA A CA 1
ATOM 1692 C C . ALA A 1 211 ? 15.681 5.295 -11.593 1.00 71.88 211 ALA A C 1
ATOM 1694 O O . ALA A 1 211 ? 14.843 4.991 -10.746 1.00 71.88 211 ALA A O 1
ATOM 1695 N N . THR A 1 212 ? 15.551 4.903 -12.867 1.00 72.06 212 THR A N 1
ATOM 1696 C CA . THR A 1 212 ? 14.425 4.071 -13.319 1.00 72.06 212 THR A CA 1
ATOM 1697 C C . THR A 1 212 ? 14.539 2.635 -12.816 1.00 72.06 212 THR A C 1
ATOM 1699 O O . THR A 1 212 ? 13.542 2.046 -12.408 1.00 72.06 212 THR A O 1
ATOM 1702 N N . ALA A 1 213 ? 15.754 2.085 -12.785 1.00 63.91 213 ALA A N 1
ATOM 1703 C CA . ALA A 1 213 ? 16.022 0.748 -12.271 1.00 63.91 213 ALA A CA 1
ATOM 1704 C C . ALA A 1 213 ? 15.799 0.693 -10.752 1.00 63.91 213 ALA A C 1
ATOM 1706 O O . ALA A 1 213 ? 15.152 -0.233 -10.262 1.00 63.91 213 ALA A O 1
ATOM 1707 N N . GLN A 1 214 ? 16.222 1.735 -10.030 1.00 67.44 214 GLN A N 1
ATOM 1708 C CA . GLN A 1 214 ? 15.900 1.918 -8.615 1.00 67.44 214 GLN A CA 1
ATOM 1709 C C . GLN A 1 214 ? 14.383 2.002 -8.376 1.00 67.44 214 GLN A C 1
ATOM 1711 O O . GLN A 1 214 ? 13.850 1.363 -7.469 1.00 67.44 214 GLN A O 1
ATOM 1716 N N . GLN A 1 215 ? 13.657 2.754 -9.206 1.00 67.62 215 GLN A N 1
ATOM 1717 C CA . GLN A 1 215 ? 12.207 2.880 -9.075 1.00 67.62 215 GLN A CA 1
ATOM 1718 C C . GLN A 1 215 ? 11.489 1.543 -9.315 1.00 67.62 215 GLN A C 1
ATOM 1720 O O . GLN A 1 215 ? 10.549 1.220 -8.588 1.00 67.62 215 GLN A O 1
ATOM 1725 N N . VAL A 1 216 ? 11.941 0.741 -10.282 1.00 70.12 216 VAL A N 1
ATOM 1726 C CA . VAL A 1 216 ? 11.401 -0.605 -10.528 1.00 70.12 216 VAL A CA 1
ATOM 1727 C C . VAL A 1 216 ? 11.685 -1.542 -9.353 1.00 70.12 216 VAL A C 1
ATOM 1729 O O . VAL A 1 216 ? 10.761 -2.219 -8.906 1.00 70.12 216 VAL A O 1
ATOM 1732 N N . ASP A 1 217 ? 12.908 -1.542 -8.813 1.00 69.50 217 ASP A N 1
ATOM 1733 C CA . ASP A 1 217 ? 13.292 -2.337 -7.634 1.00 69.50 217 ASP A CA 1
ATOM 1734 C C . ASP A 1 217 ? 12.369 -2.042 -6.439 1.00 69.50 217 ASP A C 1
ATOM 1736 O O . ASP A 1 217 ? 11.701 -2.940 -5.918 1.00 69.50 217 ASP A O 1
ATOM 1740 N N . ILE A 1 218 ? 12.201 -0.759 -6.093 1.00 69.00 218 ILE A N 1
ATOM 1741 C CA . ILE A 1 218 ? 11.323 -0.321 -4.996 1.00 69.00 218 ILE A CA 1
ATOM 1742 C C . ILE A 1 218 ? 9.883 -0.809 -5.205 1.00 69.00 218 ILE A C 1
ATOM 1744 O O . ILE A 1 218 ? 9.238 -1.303 -4.274 1.00 69.00 218 ILE A O 1
ATOM 1748 N N . ARG A 1 219 ? 9.344 -0.677 -6.423 1.00 72.31 219 ARG A N 1
ATOM 1749 C CA . ARG A 1 219 ? 7.965 -1.094 -6.723 1.00 72.31 219 ARG A CA 1
ATOM 1750 C C . ARG A 1 219 ? 7.794 -2.608 -6.661 1.00 72.31 219 ARG A C 1
ATOM 1752 O O . ARG A 1 219 ? 6.771 -3.090 -6.171 1.00 72.31 219 ARG A O 1
ATOM 1759 N N . LEU A 1 220 ? 8.797 -3.358 -7.094 1.00 67.44 220 LEU A N 1
ATOM 1760 C CA . LEU A 1 220 ? 8.772 -4.814 -7.099 1.00 67.44 220 LEU A CA 1
ATOM 1761 C C . LEU A 1 220 ? 8.865 -5.388 -5.680 1.00 67.44 220 LEU A C 1
ATOM 1763 O O . LEU A 1 220 ? 8.111 -6.295 -5.318 1.00 67.44 220 LEU A O 1
ATOM 1767 N N . GLN A 1 221 ? 9.702 -4.790 -4.833 1.00 67.31 221 GLN A N 1
ATOM 1768 C CA . GLN A 1 221 ? 9.772 -5.101 -3.405 1.00 67.31 221 GLN A CA 1
ATOM 1769 C C . GLN A 1 221 ? 8.445 -4.798 -2.687 1.00 67.31 221 GLN A C 1
ATOM 1771 O O . GLN A 1 221 ? 7.951 -5.628 -1.916 1.00 67.31 221 GLN A O 1
ATOM 1776 N N . GLN A 1 222 ? 7.816 -3.649 -2.979 1.00 68.88 222 GLN A N 1
ATOM 1777 C CA . GLN A 1 222 ? 6.487 -3.298 -2.451 1.00 68.88 222 GLN A CA 1
ATOM 1778 C C . GLN A 1 222 ? 5.440 -4.355 -2.822 1.00 68.88 222 GLN A C 1
ATOM 1780 O O . GLN A 1 222 ? 4.679 -4.798 -1.955 1.00 68.88 222 GLN A O 1
ATOM 1785 N N . PHE A 1 223 ? 5.448 -4.820 -4.073 1.00 71.25 223 PHE A N 1
ATOM 1786 C CA . PHE A 1 223 ? 4.538 -5.860 -4.546 1.00 71.25 223 PHE A CA 1
ATOM 1787 C C . PHE A 1 223 ? 4.755 -7.200 -3.824 1.00 71.25 223 PHE A C 1
ATOM 1789 O O . PHE A 1 223 ? 3.798 -7.828 -3.367 1.00 71.25 223 PHE A O 1
ATOM 1796 N N . CYS A 1 224 ? 6.008 -7.627 -3.645 1.00 68.12 224 CYS A N 1
ATOM 1797 C CA . CYS A 1 224 ? 6.353 -8.869 -2.942 1.00 68.12 224 CYS A CA 1
ATOM 1798 C C . CYS A 1 224 ? 5.885 -8.901 -1.476 1.00 68.12 224 CYS A C 1
ATOM 1800 O O . CYS A 1 224 ? 5.660 -9.981 -0.917 1.00 68.12 224 CYS A O 1
ATOM 1802 N N . TYR A 1 225 ? 5.708 -7.734 -0.856 1.00 69.62 225 TYR A N 1
ATOM 1803 C CA . TYR A 1 225 ? 5.290 -7.595 0.538 1.00 69.62 225 TYR A CA 1
ATOM 1804 C C . TYR A 1 225 ? 3.773 -7.430 0.720 1.00 69.62 225 TYR A C 1
ATOM 1806 O O . TYR A 1 225 ? 3.239 -7.700 1.803 1.00 69.62 225 TYR A O 1
ATOM 1814 N N . TRP A 1 226 ? 3.040 -7.071 -0.337 1.00 72.12 226 TRP A N 1
ATOM 1815 C CA . TRP A 1 226 ? 1.579 -6.965 -0.300 1.00 72.12 226 TRP A CA 1
ATOM 1816 C C . TRP A 1 226 ? 0.848 -8.213 0.200 1.00 72.12 226 TRP A C 1
ATOM 1818 O O . TRP A 1 226 ? -0.094 -8.037 0.972 1.00 72.12 226 TRP A O 1
ATOM 1828 N N . PRO A 1 227 ? 1.234 -9.460 -0.141 1.00 71.50 227 PRO A N 1
ATOM 1829 C CA . PRO A 1 227 ? 0.560 -10.643 0.392 1.00 71.50 227 PRO A CA 1
ATOM 1830 C C . PRO A 1 227 ? 0.602 -10.708 1.921 1.00 71.50 227 PRO A C 1
ATOM 1832 O O . PRO A 1 227 ? -0.389 -11.058 2.558 1.00 71.50 227 PRO A O 1
ATOM 1835 N N . ILE A 1 228 ? 1.729 -10.323 2.524 1.00 70.06 228 ILE A N 1
ATOM 1836 C CA . ILE A 1 228 ? 1.917 -10.323 3.979 1.00 70.06 228 ILE A CA 1
ATOM 1837 C C . ILE A 1 228 ? 1.093 -9.195 4.615 1.00 70.06 228 ILE A C 1
ATOM 1839 O O . ILE A 1 228 ? 0.381 -9.431 5.595 1.00 70.06 228 ILE A O 1
ATOM 1843 N N . GLN A 1 229 ? 1.111 -7.991 4.028 1.00 71.69 229 GLN A N 1
ATOM 1844 C CA . GLN A 1 229 ? 0.246 -6.884 4.466 1.00 71.69 229 GLN A CA 1
ATOM 1845 C C . GLN A 1 229 ? -1.239 -7.251 4.369 1.00 71.69 229 GLN A C 1
ATOM 1847 O O . GLN A 1 229 ? -1.993 -7.041 5.317 1.00 71.69 229 GLN A O 1
ATOM 1852 N N . TYR A 1 230 ? -1.656 -7.870 3.267 1.00 75.06 230 TYR A N 1
ATOM 1853 C CA . TYR A 1 230 ? -3.026 -8.317 3.056 1.00 75.06 230 TYR A CA 1
ATOM 1854 C C . TYR A 1 230 ? -3.453 -9.373 4.081 1.00 75.06 230 TYR A C 1
ATOM 1856 O O . TYR A 1 230 ? -4.539 -9.269 4.648 1.00 75.06 230 TYR A O 1
ATOM 1864 N N . LEU A 1 231 ? -2.608 -10.368 4.372 1.00 71.88 231 LEU A N 1
ATOM 1865 C CA . LEU A 1 231 ? -2.894 -11.363 5.411 1.00 71.88 231 LEU A CA 1
ATOM 1866 C C . LEU A 1 231 ? -3.045 -10.712 6.791 1.00 71.88 231 LEU A C 1
ATOM 1868 O O . LEU A 1 231 ? -3.967 -11.055 7.531 1.00 71.88 231 LEU A O 1
ATOM 1872 N N . THR A 1 232 ? -2.206 -9.723 7.095 1.00 70.19 232 THR A N 1
ATOM 1873 C CA . THR A 1 232 ? -2.258 -8.957 8.349 1.00 70.19 232 THR A CA 1
ATOM 1874 C C . THR A 1 232 ? -3.558 -8.146 8.446 1.00 70.19 232 THR A C 1
ATOM 1876 O O . THR A 1 232 ? -4.228 -8.134 9.480 1.00 70.19 232 THR A O 1
ATOM 1879 N N . LEU A 1 233 ? -3.988 -7.529 7.341 1.00 72.75 233 LEU A N 1
ATOM 1880 C CA . LEU A 1 233 ? -5.271 -6.828 7.243 1.00 72.75 233 LEU A CA 1
ATOM 1881 C C . LEU A 1 233 ? -6.471 -7.773 7.291 1.00 72.75 233 LEU A C 1
ATOM 1883 O O . LEU A 1 233 ? -7.519 -7.415 7.821 1.00 72.75 233 LEU A O 1
ATOM 1887 N N . ARG A 1 234 ? -6.346 -8.991 6.766 1.00 72.88 234 ARG A N 1
ATOM 1888 C CA . ARG A 1 234 ? -7.421 -9.983 6.823 1.00 72.88 234 ARG A CA 1
ATOM 1889 C C . ARG A 1 234 ? -7.612 -10.522 8.236 1.00 72.88 234 ARG A C 1
ATOM 1891 O O . ARG A 1 234 ? -8.754 -10.689 8.651 1.00 72.88 234 ARG A O 1
ATOM 1898 N N . GLN A 1 235 ? -6.528 -10.730 8.984 1.00 67.31 235 GLN A N 1
ATOM 1899 C CA . GLN A 1 235 ? -6.594 -11.082 10.406 1.00 67.31 235 GLN A CA 1
ATOM 1900 C C . GLN A 1 235 ? -7.308 -9.996 11.225 1.00 67.31 235 GLN A C 1
ATOM 1902 O O . GLN A 1 235 ? -8.091 -10.331 12.107 1.00 67.31 235 GLN A O 1
ATOM 1907 N N . ARG A 1 236 ? -7.151 -8.710 10.866 1.00 66.94 236 ARG A N 1
ATOM 1908 C CA . ARG A 1 236 ? -7.898 -7.599 11.487 1.00 66.94 236 ARG A CA 1
ATOM 1909 C C . ARG A 1 236 ? -9.417 -7.768 11.394 1.00 66.94 236 ARG A C 1
ATOM 1911 O O . ARG A 1 236 ? -10.096 -7.359 12.321 1.00 66.94 236 ARG A O 1
ATOM 1918 N N . LYS A 1 237 ? -9.961 -8.355 10.320 1.00 63.41 237 LYS A N 1
ATOM 1919 C CA . LYS A 1 237 ? -11.422 -8.510 10.151 1.00 63.41 237 LYS A CA 1
ATOM 1920 C C . LYS A 1 237 ? -12.058 -9.406 11.228 1.00 63.41 237 LYS A C 1
ATOM 1922 O O . LYS A 1 237 ? -13.265 -9.330 11.431 1.00 63.41 237 LYS A O 1
ATOM 1927 N N . ASN A 1 238 ? -11.262 -10.242 11.896 1.00 63.50 238 ASN A N 1
ATOM 1928 C CA . ASN A 1 238 ? -11.723 -11.085 12.999 1.00 63.50 238 ASN A CA 1
ATOM 1929 C C . ASN A 1 238 ? -11.681 -10.369 14.362 1.00 63.50 238 ASN A C 1
ATOM 1931 O O . ASN A 1 238 ? -12.263 -10.875 15.318 1.00 63.50 238 ASN A O 1
ATOM 1935 N N . ASP A 1 239 ? -11.027 -9.208 14.440 1.00 67.12 239 ASP A N 1
ATOM 1936 C CA . ASP A 1 239 ? -10.938 -8.378 15.639 1.00 67.12 239 ASP A CA 1
ATOM 1937 C C . ASP A 1 239 ? -11.907 -7.182 15.540 1.00 67.12 239 ASP A C 1
ATOM 1939 O O . ASP A 1 239 ? -12.439 -6.871 14.474 1.00 67.12 239 ASP A O 1
ATOM 1943 N N . TRP A 1 240 ? -12.132 -6.492 16.661 1.00 61.53 240 TRP A N 1
ATOM 1944 C CA . TRP A 1 240 ? -12.964 -5.284 16.728 1.00 61.53 240 TRP A CA 1
ATOM 1945 C C . TRP A 1 240 ? -12.419 -4.190 15.791 1.00 61.53 240 TRP A C 1
ATOM 1947 O O . TRP A 1 240 ? -11.202 -3.967 15.732 1.00 61.53 240 TRP A O 1
ATOM 1957 N N . GLU A 1 241 ? -13.289 -3.485 15.051 1.00 67.38 241 GLU A N 1
ATOM 1958 C CA . GLU A 1 241 ? -12.834 -2.461 14.098 1.00 67.38 241 GLU A CA 1
ATOM 1959 C C . GLU A 1 241 ? -12.179 -1.270 14.811 1.00 67.38 241 GLU A C 1
ATOM 1961 O O . GLU A 1 241 ? -11.384 -0.560 14.184 1.00 67.38 241 GLU A O 1
ATOM 1966 N N . SER A 1 242 ? -12.475 -1.096 16.106 1.00 63.50 242 SER A N 1
ATOM 1967 C CA . SER A 1 242 ? -11.908 -0.106 17.025 1.00 63.50 242 SER A CA 1
ATOM 1968 C C . SER A 1 242 ? -10.438 -0.326 17.404 1.00 63.50 242 SER A C 1
ATOM 1970 O O . SER A 1 242 ? -9.847 0.549 18.041 1.00 63.50 242 SER A O 1
ATOM 1972 N N . VAL A 1 243 ? -9.824 -1.464 17.049 1.00 67.44 243 VAL A N 1
ATOM 1973 C CA . VAL A 1 243 ? -8.415 -1.743 17.373 1.00 67.44 243 VAL A CA 1
ATOM 1974 C C . VAL A 1 243 ? -7.498 -0.833 16.551 1.00 67.44 243 VAL A C 1
ATOM 1976 O O . VAL A 1 243 ? -7.173 -1.094 15.388 1.00 67.44 243 VAL A O 1
ATOM 1979 N N . THR A 1 244 ? -7.036 0.236 17.196 1.00 63.81 244 THR A N 1
ATOM 1980 C CA . THR A 1 244 ? -6.339 1.361 16.559 1.00 63.81 244 THR A CA 1
ATOM 1981 C C . THR A 1 244 ? -4.939 1.052 16.054 1.00 63.81 244 THR A C 1
ATOM 1983 O O . THR A 1 244 ? -4.482 1.664 15.088 1.00 63.81 244 THR A O 1
ATOM 1986 N N . ASN A 1 245 ? -4.278 0.053 16.643 1.00 65.19 245 ASN A N 1
ATOM 1987 C CA . ASN A 1 245 ? -2.902 -0.327 16.313 1.00 65.19 245 ASN A CA 1
ATOM 1988 C C . ASN A 1 245 ? -2.711 -0.749 14.847 1.00 65.19 245 ASN A C 1
ATOM 1990 O O . ASN A 1 245 ? -1.584 -0.762 14.364 1.00 65.19 245 ASN A O 1
ATOM 1994 N N . ARG A 1 246 ? -3.793 -1.091 14.130 1.00 65.00 246 ARG A N 1
ATOM 1995 C CA . ARG A 1 246 ? -3.734 -1.598 12.748 1.00 65.00 246 ARG A CA 1
ATOM 1996 C C . ARG A 1 246 ? -4.312 -0.640 11.695 1.00 65.00 246 ARG A C 1
ATOM 1998 O O . ARG A 1 246 ? -4.320 -0.983 10.513 1.00 65.00 246 ARG A O 1
ATOM 2005 N N . HIS A 1 247 ? -4.783 0.555 12.074 1.00 71.69 247 HIS A N 1
ATOM 2006 C CA . HIS A 1 247 ? -5.237 1.567 11.103 1.00 71.69 247 HIS A CA 1
ATOM 2007 C C . HIS A 1 247 ? -4.110 2.114 10.211 1.00 71.69 247 HIS A C 1
ATOM 2009 O O . HIS A 1 247 ? -4.339 2.237 9.006 1.00 71.69 247 HIS A O 1
ATOM 2015 N N . PRO A 1 248 ? -2.896 2.398 10.726 1.00 72.50 248 PRO A N 1
ATOM 2016 C CA . PRO A 1 248 ? -1.804 2.872 9.877 1.00 72.50 248 PRO A CA 1
ATOM 2017 C C . PRO A 1 248 ? -1.428 1.862 8.785 1.00 72.50 248 PRO A C 1
ATOM 2019 O O . PRO A 1 248 ? -1.226 2.249 7.637 1.00 72.50 248 PRO A O 1
ATOM 2022 N N . ASP A 1 249 ? -1.408 0.565 9.109 1.00 71.06 249 ASP A N 1
ATOM 2023 C CA . ASP A 1 249 ? -1.113 -0.502 8.143 1.00 71.06 249 ASP A CA 1
ATOM 2024 C C . ASP A 1 249 ? -2.179 -0.584 7.033 1.00 71.06 249 ASP A C 1
ATOM 2026 O O . ASP A 1 249 ? -1.844 -0.799 5.869 1.00 71.06 249 ASP A O 1
ATOM 2030 N N . TYR A 1 250 ? -3.453 -0.337 7.365 1.00 75.56 250 TYR A N 1
ATOM 2031 C CA . TYR A 1 250 ? -4.531 -0.235 6.375 1.00 75.56 250 TYR A CA 1
ATOM 2032 C C . TYR A 1 250 ? -4.291 0.927 5.405 1.00 75.56 250 TYR A C 1
ATOM 2034 O O . TYR A 1 250 ? -4.314 0.730 4.192 1.00 75.56 250 TYR A O 1
ATOM 2042 N N . ILE A 1 251 ? -4.034 2.130 5.929 1.00 76.38 251 ILE A N 1
ATOM 2043 C CA . ILE A 1 251 ? -3.836 3.331 5.102 1.00 76.38 251 ILE A CA 1
ATOM 2044 C C . ILE A 1 251 ? -2.642 3.128 4.158 1.00 76.38 251 ILE A C 1
ATOM 2046 O O . ILE A 1 251 ? -2.736 3.403 2.962 1.00 76.38 251 ILE A O 1
ATOM 2050 N N . ARG A 1 252 ? -1.539 2.578 4.681 1.00 74.81 252 ARG A N 1
ATOM 2051 C CA . ARG A 1 252 ? -0.313 2.300 3.918 1.00 74.81 252 ARG A CA 1
ATOM 2052 C C . ARG A 1 252 ? -0.532 1.302 2.782 1.00 74.81 252 ARG A C 1
ATOM 2054 O O . ARG A 1 252 ? -0.020 1.525 1.684 1.00 74.81 252 ARG A O 1
ATOM 2061 N N . PHE A 1 253 ? -1.297 0.238 3.025 1.00 75.56 253 PHE A N 1
ATOM 2062 C CA . PHE A 1 253 ? -1.597 -0.772 2.010 1.00 75.56 253 PHE A CA 1
ATOM 2063 C C . PHE A 1 253 ? -2.375 -0.173 0.833 1.00 75.56 253 PHE A C 1
ATOM 2065 O O . PHE A 1 253 ? -1.941 -0.289 -0.311 1.00 75.56 253 PHE A O 1
ATOM 2072 N N . TYR A 1 254 ? -3.483 0.526 1.104 1.00 79.19 254 TYR A N 1
ATOM 2073 C CA . TYR A 1 254 ? -4.317 1.096 0.040 1.00 79.19 254 TYR A CA 1
ATOM 2074 C C . TYR A 1 254 ? -3.630 2.240 -0.707 1.00 79.19 254 TYR A C 1
ATOM 2076 O O . TYR A 1 254 ? -3.802 2.348 -1.917 1.00 79.19 254 TYR A O 1
ATOM 2084 N N . ASN A 1 255 ? -2.813 3.052 -0.030 1.00 80.62 255 ASN A N 1
ATOM 2085 C CA . ASN A 1 255 ? -2.020 4.080 -0.702 1.00 80.62 255 ASN A CA 1
ATOM 2086 C C . ASN A 1 255 ? -0.986 3.464 -1.659 1.00 80.62 255 ASN A C 1
ATOM 2088 O O . ASN A 1 255 ? -0.852 3.900 -2.798 1.00 80.62 255 ASN A O 1
ATOM 2092 N N . SER A 1 256 ? -0.293 2.410 -1.220 1.00 72.88 256 SER A N 1
ATOM 2093 C CA . SER A 1 256 ? 0.645 1.676 -2.079 1.00 72.88 256 SER A CA 1
ATOM 2094 C C . SER A 1 256 ? -0.070 1.049 -3.279 1.00 72.88 256 SER A C 1
ATOM 2096 O O . SER A 1 256 ? 0.398 1.176 -4.407 1.00 72.88 256 SER A O 1
ATOM 2098 N N . LEU A 1 257 ? -1.223 0.414 -3.045 1.00 78.06 257 LEU A N 1
ATOM 2099 C CA . LEU A 1 257 ? -2.039 -0.192 -4.098 1.00 78.06 257 LEU A CA 1
ATOM 2100 C C . LEU A 1 257 ? -2.506 0.845 -5.126 1.00 78.06 257 LEU A C 1
ATOM 2102 O O . LEU A 1 257 ? -2.451 0.585 -6.323 1.00 78.06 257 LEU A O 1
ATOM 2106 N N . TRP A 1 258 ? -2.923 2.023 -4.659 1.00 83.12 258 TRP A N 1
ATOM 2107 C CA . TRP A 1 258 ? -3.332 3.135 -5.512 1.00 83.12 258 TRP A CA 1
ATOM 2108 C C . TRP A 1 258 ? -2.199 3.625 -6.417 1.00 83.12 258 TRP A C 1
ATOM 2110 O O . TRP A 1 258 ? -2.405 3.784 -7.617 1.00 83.12 258 TRP A O 1
ATOM 2120 N N . LEU A 1 259 ? -0.995 3.820 -5.868 1.00 77.56 259 LEU A N 1
ATOM 2121 C CA . LEU A 1 259 ? 0.161 4.267 -6.652 1.00 77.56 259 LEU A CA 1
ATOM 2122 C C . LEU A 1 259 ? 0.502 3.281 -7.774 1.00 77.56 259 LEU A C 1
ATOM 2124 O O . LEU A 1 259 ? 0.645 3.689 -8.919 1.00 77.56 259 LEU A O 1
ATOM 2128 N N . VAL A 1 260 ? 0.553 1.985 -7.469 1.00 74.25 260 VAL A N 1
ATOM 2129 C CA . VAL A 1 260 ? 0.841 0.958 -8.481 1.00 74.25 260 VAL A CA 1
ATOM 2130 C C . VAL A 1 260 ? -0.287 0.844 -9.506 1.00 74.25 260 VAL A C 1
ATOM 2132 O O . VAL A 1 260 ? -0.018 0.677 -10.692 1.00 74.25 260 VAL A O 1
ATOM 2135 N N . ALA A 1 261 ? -1.551 0.952 -9.086 1.00 80.12 261 ALA A N 1
ATOM 2136 C CA . ALA A 1 261 ? -2.672 0.957 -10.022 1.00 80.12 261 ALA A CA 1
ATOM 2137 C C . ALA A 1 261 ? -2.567 2.128 -11.012 1.00 80.12 261 ALA A C 1
ATOM 2139 O O . ALA A 1 261 ? -2.785 1.930 -12.205 1.00 80.12 261 ALA A O 1
ATOM 2140 N N . ASN A 1 262 ? -2.168 3.314 -10.544 1.00 85.56 262 ASN A N 1
ATOM 2141 C CA . ASN A 1 262 ? -1.922 4.459 -11.419 1.00 85.56 262 ASN A CA 1
ATOM 2142 C C . ASN A 1 262 ? -0.761 4.201 -12.381 1.00 85.56 262 ASN A C 1
ATOM 2144 O O . ASN A 1 262 ? -0.911 4.472 -13.568 1.00 85.56 262 ASN A O 1
ATOM 2148 N N . ASP A 1 263 ? 0.350 3.638 -11.898 1.00 82.44 263 ASP A N 1
ATOM 2149 C CA . ASP A 1 263 ? 1.503 3.293 -12.740 1.00 82.44 263 ASP A CA 1
ATOM 2150 C C . ASP A 1 263 ? 1.088 2.321 -13.866 1.00 82.44 263 ASP A C 1
ATOM 2152 O O . ASP A 1 263 ? 1.456 2.511 -15.024 1.00 82.44 263 ASP A O 1
ATOM 2156 N N . VAL A 1 264 ? 0.245 1.325 -13.562 1.00 80.19 264 VAL A N 1
ATOM 2157 C CA . VAL A 1 264 ? -0.294 0.379 -14.557 1.00 80.19 264 VAL A CA 1
ATOM 2158 C C . VAL A 1 264 ? -1.239 1.067 -15.545 1.00 80.19 264 VAL A C 1
ATOM 2160 O O . VAL A 1 264 ? -1.127 0.840 -16.747 1.00 80.19 264 VAL A O 1
ATOM 2163 N N . ILE A 1 265 ? -2.157 1.915 -15.071 1.00 85.06 265 ILE A N 1
ATOM 2164 C CA . ILE A 1 265 ? -3.108 2.630 -15.938 1.00 85.06 265 ILE A CA 1
ATOM 2165 C C . ILE A 1 265 ? -2.362 3.571 -16.889 1.00 85.06 265 ILE A C 1
ATOM 2167 O O . ILE A 1 265 ? -2.622 3.555 -18.092 1.00 85.06 265 ILE A O 1
ATOM 2171 N N . ILE A 1 266 ? -1.415 4.355 -16.367 1.00 87.94 266 ILE A N 1
ATOM 2172 C CA . ILE A 1 266 ? -0.582 5.261 -17.165 1.00 87.94 266 ILE A CA 1
ATOM 2173 C C . ILE A 1 266 ? 0.273 4.453 -18.143 1.00 87.94 266 ILE A C 1
ATOM 2175 O O . ILE A 1 266 ? 0.355 4.821 -19.310 1.00 87.94 266 ILE A O 1
ATOM 2179 N N . GLY A 1 267 ? 0.857 3.335 -17.705 1.00 85.25 267 GLY A N 1
ATOM 2180 C CA . GLY A 1 267 ? 1.654 2.459 -18.560 1.00 85.25 267 GLY A CA 1
ATOM 2181 C C . GLY A 1 267 ? 0.858 1.876 -19.728 1.00 85.25 267 GLY A C 1
ATOM 2182 O O . GLY A 1 267 ? 1.329 1.906 -20.861 1.00 85.25 267 GLY A O 1
ATOM 2183 N N . ILE A 1 268 ? -0.369 1.407 -19.484 1.00 87.12 268 ILE A N 1
ATOM 2184 C CA . ILE A 1 268 ? -1.259 0.905 -20.542 1.00 87.12 268 ILE A CA 1
ATOM 2185 C C . ILE A 1 268 ? -1.667 2.038 -21.488 1.00 87.12 268 ILE A C 1
ATOM 2187 O O . ILE A 1 268 ? -1.612 1.859 -22.703 1.00 87.12 268 ILE A O 1
ATOM 2191 N N . ALA A 1 269 ? -2.043 3.204 -20.956 1.00 92.25 269 ALA A N 1
ATOM 2192 C CA . ALA A 1 269 ? -2.438 4.351 -21.770 1.00 92.25 269 ALA A CA 1
ATOM 2193 C C . ALA A 1 269 ? -1.288 4.837 -22.667 1.00 92.25 269 ALA A C 1
ATOM 2195 O O . ALA A 1 269 ? -1.476 5.031 -23.867 1.00 92.25 269 ALA A O 1
ATOM 2196 N N . LEU A 1 270 ? -0.087 4.979 -22.100 1.00 90.06 270 LEU A N 1
ATOM 2197 C CA . LEU A 1 270 ? 1.118 5.375 -22.824 1.00 90.06 270 LEU A CA 1
ATOM 2198 C C . LEU A 1 270 ? 1.536 4.309 -23.844 1.00 90.06 270 LEU A C 1
ATOM 2200 O O . LEU A 1 270 ? 1.855 4.647 -24.979 1.00 90.06 270 LEU A O 1
ATOM 2204 N N . GLY A 1 271 ? 1.490 3.028 -23.472 1.00 88.56 271 GLY A N 1
ATOM 2205 C CA . GLY A 1 271 ? 1.799 1.918 -24.373 1.00 88.56 271 GLY A CA 1
ATOM 2206 C C . GLY A 1 271 ? 0.851 1.858 -25.570 1.00 88.56 271 GLY A C 1
ATOM 2207 O O . GLY A 1 271 ? 1.315 1.776 -26.703 1.00 88.56 271 GLY A O 1
ATOM 2208 N N . SER A 1 272 ? -0.461 1.979 -25.335 1.00 91.12 272 SER A N 1
ATOM 2209 C CA . SER A 1 272 ? -1.459 2.065 -26.412 1.00 91.12 272 SER A CA 1
ATOM 2210 C C . SER A 1 272 ? -1.178 3.258 -27.313 1.00 91.12 272 SER A C 1
ATOM 2212 O O . SER A 1 272 ? -1.084 3.100 -28.522 1.00 91.12 272 SER A O 1
ATOM 2214 N N . TYR A 1 273 ? -0.946 4.437 -26.728 1.00 93.19 273 TYR A N 1
ATOM 2215 C CA . TYR A 1 273 ? -0.655 5.645 -27.491 1.00 93.19 273 TYR A CA 1
ATOM 2216 C C . TYR A 1 273 ? 0.576 5.493 -28.396 1.00 93.19 273 TYR A C 1
ATOM 2218 O O . TYR A 1 273 ? 0.533 5.909 -29.554 1.00 93.19 273 TYR A O 1
ATOM 2226 N N . ILE A 1 274 ? 1.656 4.888 -27.887 1.00 91.38 274 ILE A N 1
ATOM 2227 C CA . ILE A 1 274 ? 2.878 4.635 -28.661 1.00 91.38 274 ILE A CA 1
ATOM 2228 C C . ILE A 1 274 ? 2.607 3.661 -29.806 1.00 91.38 274 ILE A C 1
ATOM 2230 O O . ILE A 1 274 ? 3.086 3.897 -30.908 1.00 91.38 274 ILE A O 1
ATOM 2234 N N . ILE A 1 275 ? 1.846 2.591 -29.568 1.00 91.56 275 ILE A N 1
ATOM 2235 C CA . ILE A 1 275 ? 1.525 1.595 -30.599 1.00 91.56 275 ILE A CA 1
ATOM 2236 C C . ILE A 1 275 ? 0.635 2.212 -31.685 1.00 91.56 275 ILE A C 1
ATOM 2238 O O . ILE A 1 275 ? 0.929 2.076 -32.871 1.00 91.56 275 ILE A O 1
ATOM 2242 N N . ASP A 1 276 ? -0.405 2.943 -31.289 1.00 93.31 276 ASP A N 1
ATOM 2243 C CA . ASP A 1 276 ? -1.366 3.552 -32.212 1.00 93.31 276 ASP A CA 1
ATOM 2244 C C . ASP A 1 276 ? -0.726 4.662 -33.062 1.00 93.31 276 ASP A C 1
ATOM 2246 O O . ASP A 1 276 ? -1.109 4.877 -34.211 1.00 93.31 276 ASP A O 1
ATOM 2250 N N . ASN A 1 277 ? 0.285 5.349 -32.521 1.00 93.19 277 ASN A N 1
ATOM 2251 C CA . ASN A 1 277 ? 1.007 6.430 -33.194 1.00 93.19 277 ASN A CA 1
ATOM 2252 C C . ASN A 1 277 ? 2.450 6.039 -33.533 1.00 93.19 277 ASN A C 1
ATOM 2254 O O . ASN A 1 277 ? 3.309 6.916 -33.636 1.00 93.19 277 ASN A O 1
ATOM 2258 N N . ALA A 1 278 ? 2.732 4.745 -33.714 1.00 90.88 278 ALA A N 1
ATOM 2259 C CA . ALA A 1 278 ? 4.097 4.228 -33.812 1.00 90.88 278 ALA A CA 1
ATOM 2260 C C . ALA A 1 278 ? 4.940 4.938 -34.878 1.00 90.88 278 ALA A C 1
ATOM 2262 O O . ALA A 1 278 ? 6.078 5.299 -3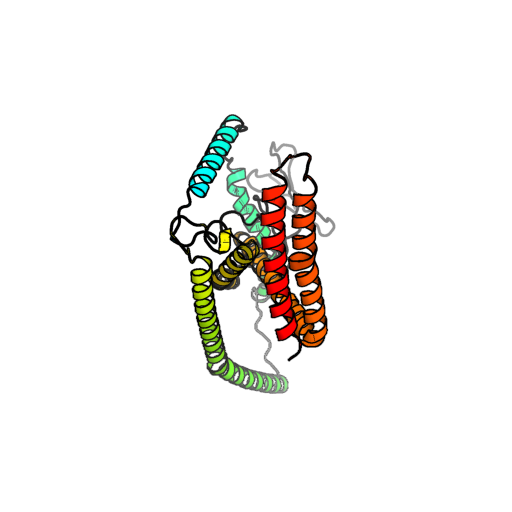4.604 1.00 90.88 278 ALA A O 1
ATOM 2263 N N . ALA A 1 279 ? 4.375 5.219 -36.057 1.00 89.94 279 ALA A N 1
ATOM 2264 C CA . ALA A 1 279 ? 5.082 5.935 -37.120 1.00 89.94 279 ALA A CA 1
ATOM 2265 C C . ALA A 1 279 ? 5.436 7.382 -36.727 1.00 89.94 279 ALA A C 1
ATOM 2267 O O . ALA A 1 279 ? 6.550 7.842 -36.966 1.00 89.94 279 ALA A O 1
ATOM 2268 N N . TYR A 1 280 ? 4.505 8.091 -36.083 1.00 91.44 280 TYR A N 1
ATOM 2269 C CA . TYR A 1 280 ? 4.737 9.454 -35.607 1.00 91.44 280 TYR A CA 1
ATOM 2270 C C . TYR A 1 280 ? 5.758 9.478 -34.465 1.00 91.44 280 TYR A C 1
ATOM 2272 O O . TYR A 1 280 ? 6.674 10.294 -34.472 1.00 91.44 280 TYR A O 1
ATOM 2280 N N . VAL A 1 281 ? 5.636 8.561 -33.502 1.00 90.12 281 VAL A N 1
ATOM 2281 C CA . VAL A 1 281 ? 6.579 8.440 -32.384 1.00 90.12 281 VAL A CA 1
ATOM 2282 C C . VAL A 1 281 ? 7.969 8.056 -32.886 1.00 90.12 281 VAL A C 1
ATOM 2284 O O . VAL A 1 281 ? 8.942 8.656 -32.444 1.00 90.12 281 VAL A O 1
ATOM 2287 N N . ALA A 1 282 ? 8.074 7.126 -33.838 1.00 89.12 282 ALA A N 1
ATOM 2288 C CA . ALA A 1 282 ? 9.343 6.747 -34.451 1.00 89.12 282 ALA A CA 1
ATOM 2289 C C . ALA A 1 282 ? 10.009 7.941 -35.144 1.00 89.12 282 ALA A C 1
ATOM 2291 O O . ALA A 1 282 ? 11.171 8.212 -34.872 1.00 89.12 282 ALA A O 1
ATOM 2292 N N . PHE A 1 283 ? 9.264 8.711 -35.944 1.00 90.94 283 PHE A N 1
ATOM 2293 C CA . PHE A 1 283 ? 9.783 9.928 -36.577 1.00 90.94 283 PHE A CA 1
ATOM 2294 C C . PHE A 1 283 ? 10.249 10.977 -35.555 1.00 90.94 283 PHE A C 1
ATOM 2296 O O . PHE A 1 283 ? 11.279 11.621 -35.735 1.00 90.94 283 PHE A O 1
ATOM 2303 N N . GLN A 1 284 ? 9.514 11.155 -34.455 1.00 89.38 284 GLN A N 1
ATOM 2304 C CA . GLN A 1 284 ? 9.920 12.082 -33.397 1.00 89.38 284 GLN A CA 1
ATOM 2305 C C . GLN A 1 284 ? 11.180 11.610 -32.665 1.00 89.38 284 GLN A C 1
ATOM 2307 O O . GLN A 1 284 ? 12.075 12.415 -32.413 1.00 89.38 284 GLN A O 1
ATOM 2312 N N . ILE A 1 285 ? 11.270 10.315 -32.346 1.00 87.75 285 ILE A N 1
ATOM 2313 C CA . ILE A 1 285 ? 12.468 9.727 -31.738 1.00 87.75 285 ILE A CA 1
ATOM 2314 C C . ILE A 1 285 ? 13.657 9.886 -32.682 1.00 87.75 285 ILE A C 1
ATOM 2316 O O . ILE A 1 285 ? 14.712 10.312 -32.230 1.00 87.75 285 ILE A O 1
ATOM 2320 N N . ASP A 1 286 ? 13.475 9.611 -33.972 1.00 87.69 286 ASP A N 1
ATOM 2321 C CA . ASP A 1 286 ? 14.504 9.741 -35.002 1.00 87.69 286 ASP A CA 1
ATOM 2322 C C . ASP A 1 286 ? 15.063 11.168 -35.094 1.00 87.69 286 ASP A C 1
ATOM 2324 O O . ASP A 1 286 ? 16.279 11.368 -35.041 1.00 87.69 286 ASP A O 1
ATOM 2328 N N . ASN A 1 287 ? 14.181 12.172 -35.122 1.00 88.06 287 ASN A N 1
ATOM 2329 C CA . ASN A 1 287 ? 14.579 13.580 -35.127 1.00 88.06 287 ASN A CA 1
ATOM 2330 C C . ASN A 1 287 ? 15.333 13.973 -33.856 1.00 88.06 287 ASN A C 1
ATOM 2332 O O . ASN A 1 287 ? 16.363 14.637 -33.929 1.00 88.06 287 ASN A O 1
ATOM 2336 N N . ILE A 1 288 ? 14.834 13.568 -32.684 1.00 87.44 288 ILE A N 1
ATOM 2337 C CA . ILE A 1 288 ? 15.487 13.862 -31.403 1.00 87.44 288 ILE A CA 1
ATOM 2338 C C . ILE A 1 288 ? 16.866 13.201 -31.357 1.00 87.44 288 ILE A C 1
ATOM 2340 O O . ILE A 1 288 ? 17.847 13.846 -30.987 1.00 87.44 288 ILE A O 1
ATOM 2344 N N . LEU A 1 289 ? 16.957 11.927 -31.742 1.00 85.50 289 LEU A N 1
ATOM 2345 C CA . LEU A 1 289 ? 18.210 11.186 -31.722 1.00 85.50 289 LEU A CA 1
ATOM 2346 C C . LEU A 1 289 ? 19.218 11.826 -32.676 1.00 85.50 289 LEU A C 1
ATOM 2348 O O . LEU A 1 289 ? 20.346 12.087 -32.267 1.00 85.50 289 LEU A O 1
ATOM 2352 N N . SER A 1 290 ? 18.806 12.148 -33.902 1.00 84.12 290 SER A N 1
ATOM 2353 C CA . SER A 1 290 ? 19.654 12.794 -34.909 1.00 84.12 290 SER A CA 1
ATOM 2354 C C . SER A 1 290 ? 20.149 14.167 -34.447 1.00 84.12 290 SER A C 1
ATOM 2356 O O . SER A 1 290 ? 21.346 14.449 -34.525 1.00 84.12 290 SER A O 1
ATOM 2358 N N . LEU A 1 291 ? 19.263 14.983 -33.870 1.00 86.19 291 LEU A N 1
ATOM 2359 C CA . LEU A 1 291 ? 19.604 16.306 -33.348 1.00 86.19 291 LEU A CA 1
ATOM 2360 C C . LEU A 1 291 ? 20.657 16.228 -32.233 1.00 86.19 291 LEU A C 1
ATOM 2362 O O . LEU A 1 291 ? 21.627 16.981 -32.241 1.00 86.19 291 LEU A O 1
ATOM 2366 N N . TYR A 1 292 ? 20.498 15.322 -31.265 1.00 80.19 292 TYR A N 1
ATOM 2367 C CA . TYR A 1 292 ? 21.427 15.246 -30.132 1.00 80.19 292 TYR A CA 1
ATOM 2368 C C . TYR A 1 292 ? 22.710 14.463 -30.435 1.00 80.19 292 TYR A C 1
ATOM 2370 O O . TYR A 1 292 ? 23.773 14.837 -29.943 1.00 80.19 292 TYR A O 1
ATOM 2378 N N . THR A 1 293 ? 22.633 13.381 -31.214 1.00 80.31 293 THR A N 1
ATOM 2379 C CA . THR A 1 293 ? 23.775 12.475 -31.440 1.00 80.31 293 THR A CA 1
ATOM 2380 C C . THR A 1 293 ? 24.625 12.850 -32.646 1.00 80.31 293 THR A C 1
ATOM 2382 O O . THR A 1 293 ? 25.833 12.631 -32.605 1.00 80.31 293 THR A O 1
ATOM 2385 N N . VAL A 1 294 ? 24.031 13.429 -33.694 1.00 81.75 294 VAL A N 1
ATOM 2386 C CA . VAL A 1 294 ? 24.756 13.832 -34.904 1.00 81.75 294 VAL A CA 1
ATOM 2387 C C . VAL A 1 294 ? 25.012 15.330 -34.852 1.00 81.75 294 VAL A C 1
ATOM 2389 O O . VAL A 1 294 ? 26.155 15.743 -34.676 1.00 81.75 294 VAL A O 1
ATOM 2392 N N . GLU A 1 295 ? 23.962 16.149 -34.914 1.00 82.81 295 GLU A N 1
ATOM 2393 C CA . GLU A 1 295 ? 24.110 17.605 -35.050 1.00 82.81 295 GLU A CA 1
ATOM 2394 C C . GLU A 1 295 ? 24.738 18.244 -33.803 1.00 82.81 295 GLU A C 1
ATOM 2396 O O . GLU A 1 295 ? 25.669 19.043 -33.905 1.00 82.81 295 GLU A O 1
ATOM 2401 N N . GLY A 1 296 ? 24.293 17.849 -32.608 1.00 81.62 296 GLY A N 1
ATOM 2402 C CA . GLY A 1 296 ? 24.845 18.341 -31.346 1.00 81.62 296 GLY A CA 1
ATOM 2403 C C . GLY A 1 296 ? 26.307 17.944 -31.135 1.00 81.62 296 GLY A C 1
ATOM 2404 O O . GLY A 1 296 ? 27.098 18.732 -30.616 1.00 81.62 296 GLY A O 1
ATOM 2405 N N . LEU A 1 297 ? 26.688 16.743 -31.571 1.00 82.19 297 LEU A N 1
ATOM 2406 C CA . LEU A 1 297 ? 28.035 16.204 -31.389 1.00 82.19 297 LEU A CA 1
ATOM 2407 C C . LEU A 1 297 ? 29.011 16.796 -32.41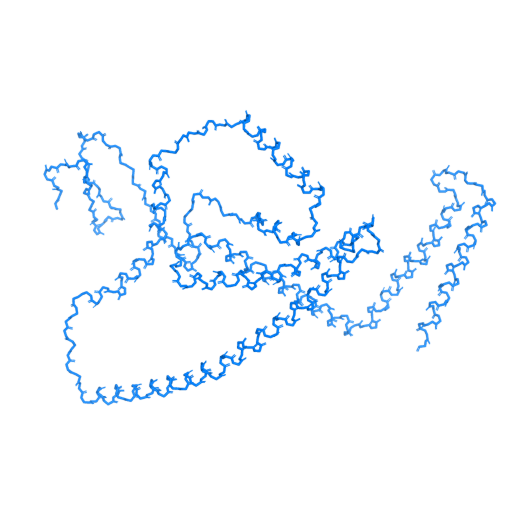5 1.00 82.19 297 LEU A C 1
ATOM 2409 O O . LEU A 1 297 ? 30.111 17.198 -32.040 1.00 82.19 297 LEU A O 1
ATOM 2413 N N . GLN A 1 298 ? 28.573 16.962 -33.668 1.00 81.94 298 GLN A N 1
ATOM 2414 C CA . GLN A 1 298 ? 29.295 17.729 -34.687 1.00 81.94 298 GLN A CA 1
ATOM 2415 C C . GLN A 1 298 ? 29.493 19.181 -34.244 1.00 81.94 298 GLN A C 1
ATOM 2417 O O . GLN A 1 298 ? 30.620 19.670 -34.243 1.00 81.94 298 GLN A O 1
ATOM 2422 N N . GLY A 1 299 ? 28.432 19.844 -33.772 1.00 79.88 299 GLY A N 1
ATOM 2423 C CA . GLY A 1 299 ? 28.507 21.214 -33.263 1.00 79.88 299 GLY A CA 1
ATOM 2424 C C . GLY A 1 299 ? 29.463 21.359 -32.077 1.00 79.88 299 GLY A C 1
ATOM 2425 O O . GLY A 1 299 ? 30.226 22.322 -32.016 1.00 79.88 299 GLY A O 1
ATOM 2426 N N . MET A 1 300 ? 29.485 20.385 -31.162 1.00 79.00 300 MET A N 1
ATOM 2427 C CA . MET A 1 300 ? 30.418 20.370 -30.033 1.00 79.00 300 MET A CA 1
ATOM 2428 C C . MET A 1 300 ? 31.874 20.173 -30.479 1.00 79.00 300 MET A C 1
ATOM 2430 O O . MET A 1 300 ? 32.760 20.822 -29.926 1.00 79.00 300 MET A O 1
ATOM 2434 N N . ILE A 1 301 ? 32.134 19.318 -31.473 1.00 79.94 301 ILE A N 1
ATOM 2435 C CA . ILE A 1 301 ? 33.483 19.106 -32.024 1.00 79.94 301 ILE A CA 1
ATOM 2436 C C . ILE A 1 301 ? 33.963 20.353 -32.765 1.00 79.94 301 ILE A C 1
ATOM 2438 O O . ILE A 1 301 ? 35.073 20.810 -32.505 1.00 79.94 301 ILE A O 1
ATOM 2442 N N . SER A 1 302 ? 33.129 20.946 -33.622 1.00 76.38 302 SER A N 1
ATOM 2443 C CA . SER A 1 302 ? 33.454 22.203 -34.306 1.00 76.38 302 SER A CA 1
ATOM 2444 C C . SER A 1 302 ? 33.731 23.326 -33.302 1.00 76.38 302 SER A C 1
ATOM 2446 O O . SER A 1 302 ? 34.739 24.017 -33.412 1.00 76.38 302 SER A O 1
ATOM 2448 N N . TRP A 1 303 ? 32.918 23.438 -32.246 1.00 78.06 303 TRP A N 1
ATOM 2449 C CA . TRP A 1 303 ? 33.163 24.378 -31.149 1.00 78.06 303 TRP A CA 1
ATOM 2450 C C . TRP A 1 303 ? 34.485 24.111 -30.408 1.00 78.06 303 TRP A C 1
ATOM 2452 O O . TRP A 1 303 ? 35.171 25.048 -30.000 1.00 78.06 303 TRP A O 1
ATOM 2462 N N . LEU A 1 304 ? 34.872 22.842 -30.247 1.00 75.81 304 LEU A N 1
ATOM 2463 C CA . LEU A 1 304 ? 36.136 22.450 -29.619 1.00 75.81 304 LEU A CA 1
ATOM 2464 C C . LEU A 1 304 ? 37.363 22.745 -30.506 1.00 75.81 304 LEU A C 1
ATOM 2466 O O . LEU A 1 304 ? 38.468 22.893 -29.982 1.00 75.81 304 LEU A O 1
ATOM 2470 N N . MET A 1 305 ? 37.189 22.846 -31.826 1.00 71.81 305 MET A N 1
ATOM 2471 C CA . MET A 1 305 ? 38.256 23.242 -32.753 1.00 71.81 305 MET A CA 1
ATOM 2472 C C . MET A 1 305 ? 38.477 24.765 -32.776 1.00 71.81 305 MET A C 1
ATOM 2474 O O . MET A 1 305 ? 39.624 25.210 -32.817 1.00 71.81 305 MET A O 1
ATOM 2478 N N . ASP A 1 306 ? 37.413 25.564 -32.638 1.00 69.19 306 ASP A N 1
ATOM 2479 C CA . ASP A 1 306 ? 37.426 27.037 -32.749 1.00 69.19 306 ASP A CA 1
ATOM 2480 C C . ASP A 1 306 ? 37.789 27.789 -31.443 1.00 69.19 306 ASP A C 1
ATOM 2482 O O . ASP A 1 306 ? 37.397 28.938 -31.239 1.00 69.19 306 ASP A O 1
ATOM 2486 N N . TRP A 1 307 ? 38.590 27.163 -30.571 1.00 67.56 307 TRP A N 1
ATOM 2487 C CA . TRP A 1 307 ? 39.048 27.659 -29.253 1.00 67.56 307 TRP A CA 1
ATOM 2488 C C . TRP A 1 307 ? 37.986 27.633 -28.137 1.00 67.56 307 TRP A C 1
ATOM 2490 O O . TRP A 1 307 ? 37.491 28.673 -27.684 1.00 67.56 307 TRP A O 1
ATOM 2500 N N . PRO A 1 308 ? 37.701 26.448 -27.580 1.00 67.75 308 PRO A N 1
ATOM 2501 C CA . PRO A 1 308 ? 36.737 26.282 -26.505 1.00 67.75 308 PRO A CA 1
ATOM 2502 C C . PRO A 1 308 ? 37.239 26.970 -25.233 1.00 67.75 308 PRO A C 1
ATOM 2504 O O . PRO A 1 308 ? 38.341 26.702 -24.748 1.00 67.75 308 PRO A O 1
ATOM 2507 N N . ALA A 1 309 ? 36.425 27.868 -24.677 1.00 63.91 309 ALA A N 1
ATOM 2508 C CA . ALA A 1 309 ? 36.671 28.521 -23.386 1.00 63.91 309 ALA A CA 1
ATOM 2509 C C . ALA A 1 309 ? 38.059 29.203 -23.232 1.00 63.91 309 ALA A C 1
ATOM 2511 O O . ALA A 1 309 ? 38.527 29.397 -22.111 1.00 63.91 309 ALA A O 1
ATOM 2512 N N . GLY A 1 310 ? 38.721 29.577 -24.338 1.00 66.12 310 GLY A N 1
ATOM 2513 C CA . GLY A 1 310 ? 40.039 30.229 -24.332 1.00 66.12 310 GLY A CA 1
ATOM 2514 C C . GLY A 1 310 ? 41.244 29.292 -24.144 1.00 66.12 310 GLY A C 1
ATOM 2515 O O . GLY A 1 310 ? 42.357 29.772 -23.922 1.00 66.12 310 GLY A O 1
ATOM 2516 N N . LEU A 1 311 ? 41.057 27.970 -24.235 1.00 63.34 311 LEU A N 1
ATOM 2517 C CA . LEU A 1 311 ? 42.144 26.988 -24.191 1.00 63.34 311 LEU A CA 1
ATOM 2518 C C . LEU A 1 311 ? 42.809 26.854 -25.567 1.00 63.34 311 LEU A C 1
ATOM 2520 O O . LEU A 1 311 ? 42.184 26.444 -26.543 1.00 63.34 311 LEU A O 1
ATOM 2524 N N . LYS A 1 312 ? 44.108 27.163 -25.642 1.00 61.28 312 LYS A N 1
ATOM 2525 C CA . LYS A 1 312 ? 44.906 27.010 -26.864 1.00 61.28 312 LYS A CA 1
ATOM 2526 C C . LYS A 1 312 ? 45.364 25.557 -27.016 1.00 61.28 312 LYS A C 1
ATOM 2528 O O . LYS A 1 312 ? 46.416 25.181 -26.500 1.00 61.28 312 LYS A O 1
ATOM 2533 N N . LEU A 1 313 ? 44.574 24.741 -27.710 1.00 63.56 313 LEU A N 1
ATOM 2534 C CA . LEU A 1 313 ? 45.032 23.439 -28.198 1.00 63.56 313 LEU A CA 1
ATOM 2535 C C . LEU A 1 313 ? 46.039 23.611 -29.346 1.00 63.56 313 LEU A C 1
ATOM 2537 O O . LEU A 1 313 ? 46.138 24.666 -29.972 1.00 63.56 3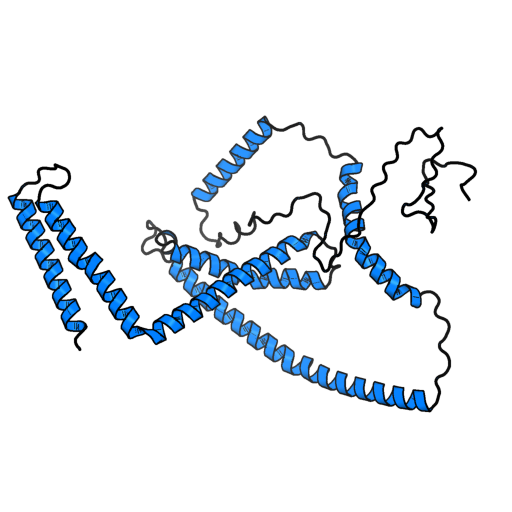13 LEU A O 1
ATOM 2541 N N . ASN A 1 314 ? 46.822 22.564 -29.611 1.00 75.38 314 ASN A N 1
ATOM 2542 C CA . ASN A 1 314 ? 47.658 22.512 -30.804 1.00 75.38 314 ASN A CA 1
ATOM 2543 C C . ASN A 1 314 ? 46.739 22.408 -32.030 1.00 75.38 314 ASN A C 1
ATOM 2545 O O . ASN A 1 314 ? 46.141 21.355 -32.243 1.00 75.38 314 ASN A O 1
ATOM 2549 N N . ASN A 1 315 ? 46.616 23.501 -32.788 1.00 71.56 315 ASN A N 1
ATOM 2550 C CA . ASN A 1 315 ? 45.670 23.638 -33.898 1.00 71.56 315 ASN A CA 1
ATOM 2551 C C . ASN A 1 315 ? 45.745 22.470 -34.895 1.00 71.56 315 ASN A C 1
ATOM 2553 O O . ASN A 1 315 ? 44.709 21.960 -35.300 1.00 71.56 315 ASN A O 1
ATOM 2557 N N . GLU A 1 316 ? 46.949 21.996 -35.222 1.00 73.50 316 GLU A N 1
ATOM 2558 C CA . GLU A 1 316 ? 47.146 20.887 -36.169 1.00 73.50 316 GLU A CA 1
ATOM 2559 C C . GLU A 1 316 ? 46.615 19.551 -35.620 1.00 73.50 316 GLU A C 1
ATOM 2561 O O . GLU A 1 316 ? 46.015 18.757 -36.340 1.00 73.50 316 GLU A O 1
ATOM 2566 N N . LEU A 1 317 ? 46.798 19.304 -34.318 1.00 73.25 317 LEU A N 1
ATOM 2567 C CA . LEU A 1 317 ? 46.318 18.083 -33.666 1.00 73.25 317 LEU A CA 1
ATOM 2568 C C . LEU A 1 317 ? 44.798 18.125 -33.453 1.00 73.25 317 LEU A C 1
ATOM 2570 O O . LEU A 1 317 ? 44.126 17.114 -33.633 1.00 73.25 317 LEU A O 1
ATOM 2574 N N . ALA A 1 318 ? 44.265 19.282 -33.052 1.00 74.25 318 ALA A N 1
ATOM 2575 C CA . ALA A 1 318 ? 42.834 19.474 -32.837 1.00 74.25 318 ALA A CA 1
ATOM 2576 C C . ALA A 1 318 ? 42.050 19.347 -34.148 1.00 74.25 318 ALA A C 1
ATOM 2578 O O . ALA A 1 318 ? 41.025 18.674 -34.156 1.00 74.25 318 ALA A O 1
ATOM 2579 N N . ALA A 1 319 ? 42.571 19.910 -35.244 1.00 75.44 319 ALA A N 1
ATOM 2580 C CA . ALA A 1 319 ? 42.000 19.755 -36.578 1.00 75.44 319 ALA A CA 1
ATOM 2581 C C . ALA A 1 319 ? 42.022 18.288 -37.031 1.00 75.44 319 ALA A C 1
ATOM 2583 O O . ALA A 1 319 ? 40.981 17.741 -37.370 1.00 75.44 319 ALA A O 1
ATOM 2584 N N . PHE A 1 320 ? 43.167 17.602 -36.919 1.00 79.00 320 PHE A N 1
ATOM 2585 C CA . PHE A 1 320 ? 43.262 16.185 -37.286 1.00 79.00 320 PHE A CA 1
ATOM 2586 C C . PHE A 1 320 ? 42.288 15.294 -36.496 1.00 79.00 320 PHE A C 1
ATOM 2588 O O . PHE A 1 320 ? 41.633 14.420 -37.062 1.00 79.00 320 PHE A O 1
ATOM 2595 N N . LEU A 1 321 ? 42.190 15.500 -35.179 1.00 77.06 321 LEU A N 1
ATOM 2596 C CA . LEU A 1 321 ? 41.313 14.703 -34.322 1.00 77.06 321 LEU A CA 1
ATOM 2597 C C . LEU A 1 321 ? 39.830 15.053 -34.536 1.00 77.06 321 LEU A C 1
ATOM 2599 O O . LEU A 1 321 ? 38.983 14.163 -34.499 1.00 77.06 321 LEU A O 1
ATOM 2603 N N . GLY A 1 322 ? 39.520 16.329 -34.774 1.00 80.38 322 GLY A N 1
ATOM 2604 C CA . GLY A 1 322 ? 38.178 16.793 -35.111 1.00 80.38 322 GLY A CA 1
ATOM 2605 C C . GLY A 1 322 ? 37.698 16.232 -36.445 1.00 80.38 322 GLY A C 1
ATOM 2606 O O . GLY A 1 322 ? 36.621 15.645 -36.486 1.00 80.38 322 GLY A O 1
ATOM 2607 N N . ASP A 1 323 ? 38.526 16.292 -37.488 1.00 82.06 323 ASP A N 1
ATOM 2608 C CA . ASP A 1 323 ? 38.234 15.710 -38.802 1.00 82.06 323 ASP A CA 1
ATOM 2609 C C . ASP A 1 323 ? 38.029 14.191 -38.716 1.00 82.06 323 ASP A C 1
ATOM 2611 O O . ASP A 1 323 ? 37.097 13.650 -39.312 1.00 82.06 323 ASP A O 1
ATOM 2615 N N . LEU A 1 324 ? 38.845 13.493 -37.913 1.00 81.38 324 LEU A N 1
ATOM 2616 C CA . LEU A 1 324 ? 38.682 12.059 -37.666 1.00 81.38 324 LEU A CA 1
ATOM 2617 C C . LEU A 1 324 ? 37.334 11.746 -36.998 1.00 81.38 324 LEU A C 1
ATOM 2619 O O . LEU A 1 324 ? 36.643 10.817 -37.416 1.00 81.38 324 LEU A O 1
ATOM 2623 N N . PHE A 1 325 ? 36.946 12.493 -35.961 1.00 80.12 325 PHE A N 1
ATOM 2624 C CA . PHE A 1 325 ? 35.678 12.254 -35.270 1.00 80.12 325 PHE A CA 1
ATOM 2625 C C . PHE A 1 325 ? 34.462 12.668 -36.101 1.00 80.12 325 PHE A C 1
ATOM 2627 O O . PHE A 1 325 ? 33.471 11.940 -36.096 1.00 80.12 325 PHE A O 1
ATOM 2634 N N . LEU A 1 326 ? 34.536 13.772 -36.849 1.00 82.06 326 LEU A N 1
ATOM 2635 C CA . LEU A 1 326 ? 33.491 14.178 -37.792 1.00 82.06 326 LEU A CA 1
ATOM 2636 C C . LEU A 1 326 ? 33.283 13.106 -38.864 1.00 82.06 326 LEU A C 1
ATOM 2638 O O . LEU A 1 326 ? 32.146 12.700 -39.096 1.00 82.06 326 LEU A O 1
ATOM 2642 N N . TRP A 1 327 ? 34.369 12.568 -39.425 1.00 81.06 327 TRP A N 1
ATOM 2643 C CA . TRP A 1 327 ? 34.304 11.478 -40.396 1.00 81.06 327 TRP A CA 1
ATOM 2644 C C . TRP A 1 327 ? 33.659 10.211 -39.818 1.00 81.06 327 TRP A C 1
ATOM 2646 O O . TRP A 1 327 ? 32.824 9.583 -40.469 1.00 81.06 327 TRP A O 1
ATOM 2656 N N . VAL A 1 328 ? 33.990 9.845 -38.574 1.00 81.75 328 VAL A N 1
ATOM 2657 C CA . VAL A 1 328 ? 33.342 8.716 -37.887 1.00 81.75 328 VAL A CA 1
ATOM 2658 C C . VAL A 1 328 ? 31.845 8.983 -37.710 1.00 81.75 328 VAL A C 1
ATOM 2660 O O . VAL A 1 328 ? 31.038 8.119 -38.041 1.00 81.75 328 VAL A O 1
ATOM 2663 N N . ILE A 1 329 ? 31.448 10.166 -37.236 1.00 81.12 329 ILE A N 1
ATOM 2664 C CA . ILE A 1 329 ? 30.031 10.512 -37.036 1.00 81.12 329 ILE A CA 1
ATOM 2665 C C . ILE A 1 329 ? 29.264 10.485 -38.361 1.00 81.12 329 ILE A C 1
ATOM 2667 O O . ILE A 1 329 ? 28.166 9.937 -38.411 1.00 81.12 329 ILE A O 1
ATOM 2671 N N . GLU A 1 330 ? 29.842 11.011 -39.441 1.00 80.62 330 GLU A N 1
ATOM 2672 C CA . GLU A 1 330 ? 29.246 10.961 -40.780 1.00 80.62 330 GLU A CA 1
ATOM 2673 C C . GLU A 1 330 ? 29.095 9.527 -41.296 1.00 80.62 330 GLU A C 1
ATOM 2675 O O . GLU A 1 330 ? 28.049 9.181 -41.847 1.00 80.62 330 GLU A O 1
ATOM 2680 N N . TYR A 1 331 ? 30.093 8.670 -41.069 1.00 81.00 331 TYR A N 1
ATOM 2681 C CA . TYR A 1 331 ? 30.022 7.255 -41.430 1.00 81.00 331 TYR A CA 1
ATOM 2682 C C . TYR A 1 331 ? 28.886 6.533 -40.691 1.00 81.00 331 TYR A C 1
ATOM 2684 O O . TYR A 1 331 ? 28.082 5.834 -41.311 1.00 81.00 331 TYR A O 1
ATOM 2692 N N . TRP A 1 332 ? 28.769 6.742 -39.376 1.00 78.75 332 TRP A N 1
ATOM 2693 C CA . TRP A 1 332 ? 27.676 6.183 -38.575 1.00 78.75 332 TRP A CA 1
ATOM 2694 C C . TRP A 1 332 ? 26.307 6.742 -38.987 1.00 78.75 332 TRP A C 1
ATOM 2696 O O . TRP A 1 332 ? 25.347 5.980 -39.102 1.00 78.75 332 TRP A O 1
ATOM 2706 N N . ALA A 1 333 ? 26.212 8.046 -39.259 1.00 78.06 333 ALA A N 1
ATOM 2707 C CA . ALA A 1 333 ? 24.978 8.689 -39.705 1.00 78.06 333 ALA A CA 1
ATOM 2708 C C . ALA A 1 333 ? 24.518 8.183 -41.084 1.00 78.06 333 ALA A C 1
ATOM 2710 O O . ALA A 1 333 ? 23.318 8.016 -41.302 1.00 78.06 333 ALA A O 1
ATOM 2711 N N . GLY A 1 334 ? 25.449 7.900 -42.002 1.00 77.00 334 GLY A N 1
ATOM 2712 C CA . GLY A 1 334 ? 25.146 7.276 -43.294 1.00 77.00 334 GLY A CA 1
ATOM 2713 C C . GLY A 1 334 ? 24.567 5.869 -43.138 1.00 77.00 334 GLY A C 1
ATOM 2714 O O . GLY A 1 334 ? 23.519 5.562 -43.700 1.00 77.00 334 GLY A O 1
ATOM 2715 N N . LEU A 1 335 ? 25.184 5.053 -42.281 1.00 72.88 335 LEU A N 1
ATOM 2716 C CA . LEU A 1 335 ? 24.753 3.678 -42.008 1.00 72.88 335 LEU A CA 1
ATOM 2717 C C . LEU A 1 335 ? 23.368 3.612 -41.337 1.00 72.88 335 LEU A C 1
ATOM 2719 O O . LEU A 1 335 ? 22.581 2.704 -41.595 1.00 72.88 335 LEU A O 1
ATOM 2723 N N . TYR A 1 336 ? 23.057 4.602 -40.498 1.00 67.62 336 TYR A N 1
ATOM 2724 C CA . TYR A 1 336 ? 21.745 4.762 -39.875 1.00 67.62 336 TYR A CA 1
ATOM 2725 C C . TYR A 1 336 ? 20.659 5.170 -40.889 1.00 67.62 336 TYR A C 1
ATOM 2727 O O . TYR A 1 336 ? 19.543 4.650 -40.852 1.00 67.62 336 TYR A O 1
ATOM 2735 N N . ARG A 1 337 ? 20.992 6.053 -41.839 1.00 67.06 337 ARG A N 1
ATOM 2736 C CA . ARG A 1 337 ? 20.061 6.548 -42.866 1.00 67.06 337 ARG A CA 1
ATOM 2737 C C . ARG A 1 337 ? 19.684 5.469 -43.889 1.00 67.06 337 ARG A C 1
ATOM 2739 O O . ARG A 1 337 ? 18.518 5.380 -44.264 1.00 67.06 337 ARG A O 1
ATOM 2746 N N . ASP A 1 338 ? 20.630 4.614 -44.274 1.00 61.78 338 ASP A N 1
ATOM 2747 C CA . ASP A 1 338 ? 20.394 3.524 -45.233 1.00 61.78 338 ASP A CA 1
ATOM 2748 C C . ASP A 1 338 ? 19.492 2.408 -44.671 1.00 61.78 338 ASP A C 1
ATOM 2750 O O . ASP A 1 338 ? 18.752 1.777 -45.422 1.00 61.78 338 ASP A O 1
ATOM 2754 N N . HIS A 1 339 ? 19.482 2.199 -43.349 1.00 57.94 339 HIS A N 1
ATOM 2755 C CA . HIS A 1 339 ? 18.607 1.218 -42.694 1.00 57.94 339 HIS A CA 1
ATOM 2756 C C . HIS A 1 339 ? 17.158 1.689 -42.486 1.00 57.94 339 HIS A C 1
ATOM 2758 O O . HIS A 1 339 ? 16.293 0.859 -42.222 1.00 57.94 339 HIS A O 1
ATOM 2764 N N . CYS A 1 340 ? 16.879 2.990 -42.609 1.00 53.06 340 CYS A N 1
ATOM 2765 C CA . CYS A 1 340 ? 15.541 3.562 -42.414 1.00 53.06 340 CYS A CA 1
ATOM 2766 C C . CYS A 1 340 ? 14.732 3.665 -43.732 1.00 53.06 340 CYS A C 1
ATOM 2768 O O . CYS A 1 340 ? 13.532 3.933 -43.707 1.00 53.06 340 CYS A O 1
ATOM 2770 N N . CYS A 1 341 ? 15.370 3.448 -44.895 1.00 46.69 341 CYS A N 1
ATOM 2771 C CA . CYS A 1 341 ? 14.755 3.533 -46.233 1.00 46.69 341 CYS A CA 1
ATOM 2772 C C . CYS A 1 341 ? 14.427 2.175 -46.898 1.00 46.69 341 CYS A C 1
ATOM 2774 O O . CYS A 1 341 ? 14.047 2.150 -48.071 1.00 46.69 341 CYS A O 1
ATOM 2776 N N . THR A 1 342 ? 14.525 1.066 -46.163 1.00 40.50 342 THR A N 1
ATOM 2777 C CA . THR A 1 342 ? 14.000 -0.270 -46.525 1.00 40.50 342 THR A CA 1
ATOM 2778 C C . THR A 1 342 ? 12.998 -0.718 -45.486 1.00 40.50 342 THR A C 1
ATOM 2780 O O . THR A 1 342 ? 11.933 -1.238 -45.887 1.00 40.50 342 THR A O 1
#

InterPro domains:
  IPR007720 Phosphatidylinositol N-acetylglucosaminyltransferase subunit Q/GPI1 [PF05024] (213-334)
  IPR007720 Phosphatidylinositol N-acetylglucosaminyltransferase subunit Q/GPI1 [PTHR21329] (28-334)

Secondary structure (DSSP, 8-state):
---SS--TT--EEE--TT-SS-EEE--TT----------PPP-G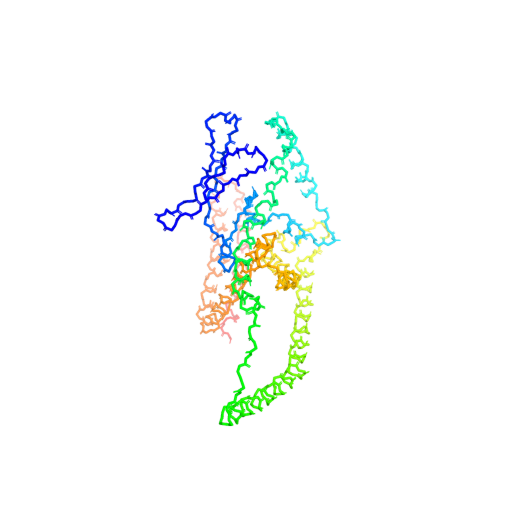GGT----SS----S--SSHHHHS--TT---HHHHHHHHHHHHHHHHHHHT----PPPPHHHHHHHHHHHHHHHHHHHHHHHHHHTTTTT-PPPPPPPHHHHHHHHHHHHHHHHHHHHHHHIIIIIHHHHHHHHHHHHHHHHHHHHHHHHHHT--SSTTSPPHHHH-HHHHHHHHHHHHHHHHHHHHHHHHHHTTS-TT-GGGHHHHHHHHHHHHHHHHHHHHHHHHHHHHHHTHHHHHHHHHHHHHIIIIIHHHHHHHHHHS-GGG----HHHHHHHHHHHHHHHHHHHHHHHHHS--

Sequence (342 aa):
MPPDAFNPFHFYVYTKLSSRFPQIYCPEDCAVTVQVITYDRPHPTKMQYMSLNPIALALGDKADILEKGPGSVDAEEIQERYRKAKLVDKLKLHTVTTHPPSQKELSLPIILNQVNCSFELGKLLKNNIGLVGTRPKRSLSVSERVVESASTLWEYVYLGLWDLVTIWVCPVLRRTFVVGLLCHRMVAEIILKVLEWRLRPEYAALKDVSATAQQVDIRLQQFCYWPIQYLTLRQRKNDWESVTNRHPDYIRFYNSLWLVANDVIIGIALGSYIIDNAAYVAFQIDNILSLYTVEGLQGMISWLMDWPAGLKLNNELAAFLGDLFLWVIEYWAGLYRDHCCT

Radius of gyration: 35.93 Å; chains: 1; bounding box: 99×56×98 Å

pLDDT: mean 75.86, std 11.91, range [38.44, 93.31]

Organism: NCBI:txid265104

Foldseek 3Di:
DPDPDDDPVDWDWDDDPPDPDIDTDDDPPDPDDDDDDDDDQADLVVVGADDPDPQCLDPPDVVVVLVDDPDDPDPVVVVVVVVVVVVVVVCVVVDDDDDDDDPVNVCVVVVRLCSLCVVVVVVVCVVCVCVVPDDDDDDDDPVRVVVVVVVVVVVVVVVVVVVVCCVPVVVVVVVVVVVVLVVVLVVLVVLLCQQQDDPDPPDDGVLVVDVVSVVSSSLSSLSVCLVVLVVVVVVCVVDDSSPNVCSSSVVVSVVSVVVVVVVVVVVVVVVVVCVVCVVVVVVVVVVVCCCVQQVVVLVVLVCVQVQPPPDDDPNVVSVVVSVVVNVVSVVVVVVVVVVVVD